Protein AF-A0AAD7YNG7-F1 (afdb_monomer)

InterPro domains:
  IPR002934 Polymerase, nucleotidyl transferase domain [PF01909] (63-110)
  IPR043519 Nucleotidyltransferase superfamily [G3DSA:3.30.460.10] (56-129)
  IPR043519 Nucleotidyltransferase superfamily [SSF81301] (38-123)

Secondary structure (DSSP, 8-state):
---HHHHHHHHHHHHHHHHS--TT--PPS---S-HHHHHHHHHHHH----TTSHHHHHHHHHHHHHHTTT-SS-EEEEEHHHHTT---TT---EEEEE-TT--GGGHHHHHHHHHHHHHT-TTT-SS-----S----SSPPPHHHHHHHHHHHHHHTTSS--HHHHHTTS---EETTEE---------------HHHHHHHHHHHHHH--TTTEEB-TTTTS-EETTS-THHHHS-TT-TT-HHHHHHHTTSTTGGG------SSS-BB-SSSTT-BTTTT--HHHHHHHHHHHHHHHHHHHHS-HHHHHHHHHHHHT-

Structure (mmCIF, N/CA/C/O backbone):
data_AF-A0AAD7YNG7-F1
#
_entry.id   AF-A0AAD7YNG7-F1
#
loop_
_atom_site.group_PDB
_atom_site.id
_atom_site.type_symbol
_atom_site.label_atom_id
_atom_site.label_alt_id
_atom_site.label_comp_id
_atom_site.label_asym_id
_atom_site.label_entity_id
_atom_site.label_seq_id
_atom_site.pdbx_PDB_ins_code
_atom_site.Cartn_x
_atom_site.Cartn_y
_atom_site.Cartn_z
_atom_site.occupancy
_atom_site.B_iso_or_equiv
_atom_site.auth_seq_id
_atom_site.auth_comp_id
_atom_site.auth_asym_id
_atom_site.auth_atom_id
_atom_site.pdbx_PDB_model_num
ATOM 1 N N . MET A 1 1 ? -22.807 -12.641 1.796 1.00 31.48 1 MET A N 1
ATOM 2 C CA . MET A 1 1 ? -21.397 -12.576 2.227 1.00 31.48 1 MET A CA 1
ATOM 3 C C . MET A 1 1 ? -20.625 -11.900 1.119 1.00 31.48 1 MET A C 1
ATOM 5 O O . MET A 1 1 ? -20.586 -12.430 0.018 1.00 31.48 1 MET A O 1
ATOM 9 N N . VAL A 1 2 ? -20.129 -10.698 1.385 1.00 35.09 2 VAL A N 1
ATOM 10 C CA . VAL A 1 2 ? -19.265 -9.946 0.472 1.00 35.09 2 VAL A CA 1
ATOM 11 C C . VAL A 1 2 ? -17.872 -10.582 0.553 1.00 35.09 2 VAL A C 1
ATOM 13 O O . VAL A 1 2 ? -17.419 -10.895 1.653 1.00 35.09 2 VAL A O 1
ATOM 16 N N . ALA A 1 3 ? -17.236 -10.875 -0.584 1.00 41.91 3 ALA A N 1
ATOM 17 C CA . ALA A 1 3 ? -15.945 -11.565 -0.608 1.00 41.91 3 ALA A CA 1
ATOM 18 C C . ALA A 1 3 ? -14.867 -10.751 0.152 1.00 41.91 3 ALA A C 1
ATOM 20 O O . ALA A 1 3 ? -14.866 -9.524 0.037 1.00 41.91 3 ALA A O 1
ATOM 21 N N . PRO A 1 4 ? -13.928 -11.386 0.885 1.00 50.09 4 PRO A N 1
ATOM 22 C CA . PRO A 1 4 ? -12.845 -10.703 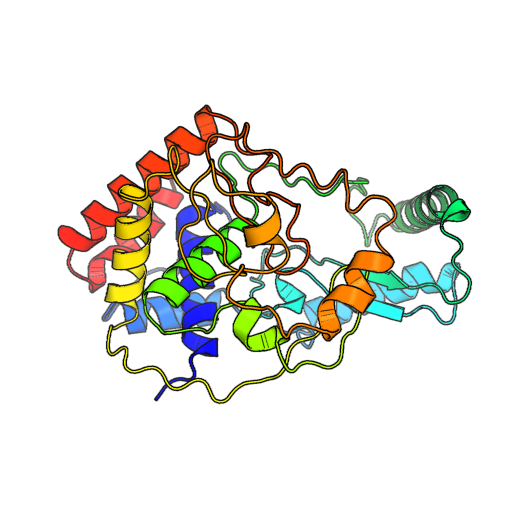1.610 1.00 50.09 4 PRO A CA 1
ATOM 23 C C . PRO A 1 4 ? -12.050 -9.706 0.753 1.00 50.09 4 PRO A C 1
ATOM 25 O O . PRO A 1 4 ? -11.616 -8.668 1.244 1.00 50.09 4 PRO A O 1
ATOM 28 N N . THR A 1 5 ? -11.926 -9.979 -0.547 1.00 49.09 5 THR A N 1
ATOM 29 C CA . THR A 1 5 ? -11.278 -9.114 -1.541 1.00 49.09 5 THR A CA 1
ATOM 30 C C . THR A 1 5 ? -11.920 -7.731 -1.626 1.00 49.09 5 THR A C 1
ATOM 32 O O . THR A 1 5 ? -11.216 -6.734 -1.741 1.00 49.09 5 THR A O 1
ATOM 35 N N . ILE A 1 6 ? -13.247 -7.655 -1.497 1.00 50.94 6 ILE A N 1
ATOM 36 C CA . ILE A 1 6 ? -13.978 -6.389 -1.519 1.00 50.94 6 ILE A CA 1
ATOM 37 C C . ILE A 1 6 ? -13.641 -5.588 -0.251 1.00 50.94 6 ILE A C 1
ATOM 39 O O . ILE A 1 6 ? -13.285 -4.426 -0.364 1.00 50.94 6 ILE A O 1
ATOM 43 N N . TYR A 1 7 ? -13.601 -6.195 0.941 1.00 56.09 7 TYR A N 1
ATOM 44 C CA . TYR A 1 7 ? -13.227 -5.483 2.177 1.00 56.09 7 TYR A CA 1
ATOM 45 C C . TYR A 1 7 ? -11.813 -4.890 2.146 1.00 56.09 7 TYR A C 1
ATOM 47 O O . TYR A 1 7 ? -11.613 -3.789 2.654 1.00 56.09 7 TYR A O 1
ATOM 55 N N . ILE A 1 8 ? -10.848 -5.586 1.536 1.00 57.22 8 ILE A N 1
ATOM 56 C CA . ILE A 1 8 ? -9.477 -5.082 1.379 1.00 57.22 8 ILE A CA 1
ATOM 57 C C . ILE A 1 8 ? -9.476 -3.866 0.456 1.00 57.22 8 ILE A C 1
ATOM 59 O O . ILE A 1 8 ? -8.976 -2.819 0.849 1.00 57.22 8 ILE A O 1
ATOM 63 N N . SER A 1 9 ? -10.079 -3.964 -0.731 1.00 54.75 9 SER A N 1
ATOM 64 C CA . SER A 1 9 ? -10.151 -2.838 -1.669 1.00 54.75 9 SER A CA 1
ATOM 65 C C . SER A 1 9 ? -10.901 -1.638 -1.085 1.00 54.75 9 SER A C 1
ATOM 67 O O . SER A 1 9 ? -10.479 -0.502 -1.284 1.00 54.75 9 SER A O 1
ATOM 69 N N . LEU A 1 10 ? -11.957 -1.885 -0.304 1.00 57.53 10 LEU A N 1
ATOM 70 C CA . LEU A 1 10 ? -12.740 -0.858 0.383 1.00 57.53 10 LEU A CA 1
ATOM 71 C C . LEU A 1 10 ? -11.939 -0.159 1.493 1.00 57.53 10 LEU A C 1
ATOM 73 O O . LEU A 1 10 ? -11.885 1.068 1.530 1.00 57.53 10 LEU A O 1
ATOM 77 N N . LEU A 1 11 ? -11.284 -0.918 2.380 1.00 62.12 11 LEU A N 1
ATOM 78 C CA . LEU A 1 11 ? -10.444 -0.365 3.451 1.00 62.12 11 LEU A CA 1
ATOM 79 C C . LEU A 1 11 ? -9.219 0.358 2.893 1.00 62.12 11 LEU A C 1
ATOM 81 O O . LEU A 1 11 ? -8.895 1.443 3.366 1.00 62.12 11 LEU A O 1
ATOM 85 N N . CYS A 1 12 ? -8.571 -0.213 1.875 1.00 59.47 12 CYS A N 1
ATOM 86 C CA . CYS A 1 12 ? -7.466 0.410 1.152 1.00 59.47 12 CYS A CA 1
ATOM 87 C C . CYS A 1 12 ? -7.906 1.714 0.496 1.00 59.47 12 CYS A C 1
ATOM 89 O O . CYS A 1 12 ? -7.225 2.717 0.668 1.00 59.47 12 CYS A O 1
ATOM 91 N N . GLY A 1 13 ? -9.066 1.723 -0.164 1.00 58.53 13 GLY A N 1
ATOM 92 C CA . GLY A 1 13 ? -9.674 2.923 -0.722 1.00 58.53 13 GLY A CA 1
ATOM 93 C C . GLY A 1 13 ? -9.814 4.022 0.325 1.00 58.53 13 GLY A C 1
ATOM 94 O O . GLY A 1 13 ? -9.216 5.077 0.177 1.00 58.53 13 GLY A O 1
ATOM 95 N N . VAL A 1 14 ? -10.517 3.776 1.434 1.00 59.25 14 VAL A N 1
ATOM 96 C CA . VAL A 1 14 ? -10.737 4.819 2.458 1.00 59.25 14 VAL A CA 1
ATOM 97 C C . VAL A 1 14 ? -9.473 5.225 3.179 1.00 59.25 14 VAL A C 1
ATOM 99 O O . VAL A 1 14 ? -9.262 6.410 3.403 1.00 59.25 14 VAL A O 1
ATOM 102 N N . ALA A 1 15 ? -8.628 4.272 3.555 1.00 59.41 15 ALA A N 1
ATOM 103 C CA . ALA A 1 15 ? -7.380 4.595 4.217 1.00 59.41 15 ALA A CA 1
ATOM 104 C C . ALA A 1 15 ? -6.493 5.440 3.298 1.00 59.41 15 ALA A C 1
ATOM 106 O O . ALA A 1 15 ? -5.914 6.405 3.773 1.00 59.41 15 ALA A O 1
ATOM 107 N N . VAL A 1 16 ? -6.437 5.149 1.993 1.00 58.75 16 VAL A N 1
ATOM 108 C CA . VAL A 1 16 ? -5.762 6.007 1.011 1.00 58.75 16 VAL A CA 1
ATOM 109 C C . VAL A 1 16 ? -6.449 7.371 0.939 1.00 58.75 16 VAL A C 1
ATOM 111 O O . VAL A 1 16 ? -5.770 8.376 1.044 1.00 58.75 16 VAL A O 1
ATOM 114 N N . LEU A 1 17 ? -7.776 7.454 0.852 1.00 56.06 17 LEU A N 1
ATOM 115 C CA . LEU A 1 17 ? -8.490 8.739 0.773 1.00 56.06 17 LEU A CA 1
ATOM 116 C C . LEU A 1 17 ? -8.290 9.623 2.022 1.00 56.06 17 LEU A C 1
ATOM 118 O O . LEU A 1 17 ? -8.143 10.835 1.908 1.00 56.06 17 LEU A O 1
ATOM 122 N N . VAL A 1 18 ? -8.285 9.021 3.213 1.00 56.38 18 VAL A N 1
ATOM 123 C CA . VAL A 1 18 ? -8.159 9.709 4.510 1.00 56.38 18 VAL A CA 1
ATOM 124 C C . VAL A 1 18 ? -6.708 10.029 4.827 1.00 56.38 18 VAL A C 1
ATOM 126 O O . VAL A 1 18 ? -6.412 11.089 5.376 1.00 56.38 18 VAL A O 1
ATOM 129 N N . LEU A 1 19 ? -5.800 9.101 4.525 1.00 54.31 19 LEU A N 1
ATOM 130 C CA . LEU A 1 19 ? -4.400 9.269 4.854 1.00 54.31 19 LEU A CA 1
ATOM 131 C C . LEU A 1 19 ? -3.685 10.073 3.789 1.00 54.31 19 LEU A C 1
ATOM 133 O O . LEU A 1 19 ? -2.853 10.840 4.228 1.00 54.31 19 LEU A O 1
ATOM 137 N N . CYS A 1 20 ? -3.997 9.940 2.486 1.00 52.31 20 CYS A N 1
ATOM 138 C CA . CYS A 1 20 ? -3.225 10.489 1.355 1.00 52.31 20 CYS A CA 1
ATOM 139 C C . CYS A 1 20 ? -3.308 11.998 1.108 1.00 52.31 20 CYS A C 1
ATOM 141 O O . CYS A 1 20 ? -2.578 12.479 0.244 1.00 52.31 20 CYS A O 1
ATOM 143 N N . ASP A 1 21 ? -4.113 12.746 1.874 1.00 46.75 21 ASP A N 1
ATOM 144 C CA . ASP A 1 21 ? -4.236 14.212 1.768 1.00 46.75 21 ASP A CA 1
ATOM 145 C C . ASP A 1 21 ? -4.307 14.694 0.307 1.00 46.75 21 ASP A C 1
ATOM 147 O O . ASP A 1 21 ? -3.659 15.656 -0.113 1.00 46.75 21 ASP A O 1
ATOM 151 N N . SER A 1 22 ? -5.009 13.938 -0.540 1.00 46.69 22 SER A N 1
ATOM 152 C CA . SER A 1 22 ? -5.072 14.267 -1.953 1.00 46.69 22 SER A CA 1
ATOM 153 C C . SER A 1 22 ? -6.092 15.381 -2.116 1.00 46.69 22 SER A C 1
ATOM 155 O O . SER A 1 22 ? -7.288 15.130 -2.258 1.00 46.69 22 SER A O 1
ATOM 157 N N . ALA A 1 23 ? -5.580 16.611 -2.147 1.00 39.59 23 ALA A N 1
ATOM 158 C CA . ALA A 1 23 ? -6.283 17.835 -2.531 1.00 39.59 23 ALA A CA 1
ATOM 159 C C . ALA A 1 23 ? -7.008 17.744 -3.896 1.00 39.59 23 ALA A C 1
ATOM 161 O O . ALA A 1 23 ? -7.757 18.645 -4.266 1.00 39.59 23 ALA A O 1
ATOM 162 N N . GLU A 1 24 ? -6.789 16.665 -4.652 1.00 45.06 24 GLU A N 1
ATOM 163 C CA . GLU A 1 24 ? -7.415 16.372 -5.943 1.00 45.06 24 GLU A CA 1
ATOM 164 C C . GLU A 1 24 ? -8.671 15.492 -5.843 1.00 45.06 24 GLU A C 1
ATOM 166 O O . GLU A 1 24 ? -9.335 15.248 -6.852 1.00 45.06 24 GLU A O 1
ATOM 171 N N . LEU A 1 25 ? -9.040 15.024 -4.646 1.00 51.50 25 LEU A N 1
ATOM 172 C CA . LEU A 1 25 ? -10.270 14.259 -4.479 1.00 51.50 25 LEU A CA 1
ATOM 173 C C . LEU A 1 25 ? -11.488 15.167 -4.557 1.00 51.50 25 LEU A C 1
ATOM 175 O O . LEU A 1 25 ? -11.744 16.003 -3.689 1.00 51.50 25 LEU A O 1
ATOM 179 N N . TYR A 1 26 ? -12.298 14.927 -5.582 1.00 54.41 26 TYR A N 1
ATOM 180 C CA . TYR A 1 26 ? -13.659 15.428 -5.623 1.00 54.41 26 TYR A CA 1
ATOM 181 C C . TYR A 1 26 ? -14.470 14.749 -4.513 1.00 54.41 26 TYR A C 1
ATOM 183 O O . TYR A 1 26 ? -14.874 13.594 -4.644 1.00 54.41 26 TYR A O 1
ATOM 191 N N . VAL A 1 27 ? -14.695 15.460 -3.408 1.00 58.12 27 VAL A N 1
ATOM 192 C CA . VAL A 1 27 ? -15.661 15.039 -2.389 1.00 58.12 27 VAL A CA 1
ATOM 193 C C . VAL A 1 27 ? -17.059 15.272 -2.963 1.00 58.12 27 VAL A C 1
ATOM 195 O O . VAL A 1 27 ? -17.401 16.431 -3.229 1.00 58.12 27 VAL A O 1
ATOM 198 N N . PRO A 1 28 ? -17.876 14.221 -3.167 1.00 59.59 28 PRO A N 1
ATOM 199 C CA . PRO A 1 28 ? -19.236 14.402 -3.649 1.00 59.59 28 PRO A CA 1
ATOM 200 C C . PRO A 1 28 ? -19.999 15.328 -2.698 1.00 59.59 28 PRO A C 1
ATOM 202 O O . PRO A 1 28 ? -19.982 15.142 -1.478 1.00 59.59 28 PRO A O 1
ATOM 205 N N . GLN A 1 29 ? -20.657 16.356 -3.238 1.00 60.59 29 GLN A N 1
ATOM 206 C CA . GLN A 1 29 ? -21.518 17.203 -2.418 1.00 60.59 29 GLN A CA 1
ATOM 207 C C . GLN A 1 29 ? -22.706 16.374 -1.920 1.00 60.59 29 GLN A C 1
ATOM 209 O O . GLN A 1 29 ? -23.457 15.827 -2.723 1.00 60.59 29 GLN A O 1
ATOM 214 N N . GLY A 1 30 ? -22.901 16.327 -0.600 1.00 65.06 30 GLY A N 1
ATOM 215 C CA . GLY A 1 30 ? -24.079 15.705 0.006 1.00 65.06 30 GLY A CA 1
ATOM 216 C C . GLY A 1 30 ? -23.933 14.213 0.300 1.00 65.06 30 GLY A C 1
ATOM 217 O O . GLY A 1 30 ? -24.807 13.436 -0.077 1.00 65.06 30 GLY A O 1
ATOM 218 N N . LEU A 1 31 ? -22.874 13.819 1.020 1.00 76.44 31 LEU A N 1
ATOM 219 C CA . LEU A 1 31 ? -22.834 12.505 1.666 1.00 76.44 31 LEU A CA 1
ATOM 220 C C . LEU A 1 31 ? -24.084 12.339 2.542 1.00 76.44 31 LEU A C 1
ATOM 222 O O . LEU A 1 31 ? -24.323 13.117 3.467 1.00 76.44 31 LEU A O 1
ATOM 226 N N . ALA A 1 32 ? -24.898 11.342 2.214 1.00 79.31 32 ALA A N 1
ATOM 227 C CA . ALA A 1 32 ? -26.144 11.035 2.895 1.00 79.31 32 ALA A CA 1
ATOM 228 C C . ALA A 1 32 ? -26.251 9.526 3.124 1.00 79.31 32 ALA A C 1
ATOM 230 O O . ALA A 1 32 ? -25.675 8.729 2.386 1.00 79.31 32 ALA A O 1
ATOM 231 N N . GLY A 1 33 ? -27.017 9.139 4.142 1.00 85.62 33 GLY A N 1
ATOM 232 C CA . GLY A 1 33 ? -27.153 7.742 4.549 1.00 85.62 33 GLY A CA 1
ATOM 233 C C . GLY A 1 33 ? -26.126 7.331 5.599 1.00 85.62 33 GLY A C 1
ATOM 234 O O . GLY A 1 33 ? -25.477 8.173 6.221 1.00 85.62 33 GLY A O 1
ATOM 235 N N . ASP A 1 34 ? -26.029 6.028 5.832 1.00 85.19 34 ASP A N 1
ATOM 236 C CA . ASP A 1 34 ? -25.063 5.454 6.763 1.00 85.19 34 ASP A CA 1
ATOM 237 C C . ASP A 1 34 ? -23.644 5.411 6.175 1.00 85.19 34 ASP A C 1
ATOM 239 O O . ASP A 1 34 ? -23.410 5.730 5.008 1.00 85.19 34 ASP A O 1
ATOM 243 N N . PHE A 1 35 ? -22.682 5.037 7.019 1.00 84.94 35 PHE A N 1
ATOM 244 C CA . PHE A 1 35 ? -21.271 4.956 6.653 1.00 84.94 35 PHE A CA 1
ATOM 245 C C . PHE A 1 35 ? -21.037 4.103 5.398 1.00 84.94 35 PHE A C 1
ATOM 247 O O . PHE A 1 35 ? -20.301 4.518 4.506 1.00 84.94 35 PHE A O 1
ATOM 254 N N . ASP A 1 36 ? -21.675 2.934 5.318 1.00 81.75 36 ASP A N 1
ATOM 255 C CA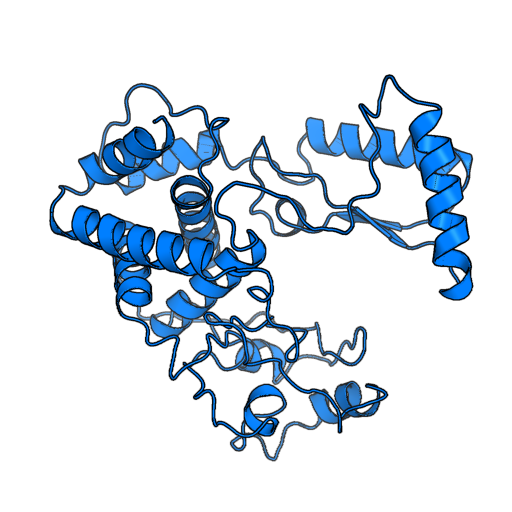 . ASP A 1 36 ? -21.475 1.994 4.214 1.00 81.75 36 ASP A CA 1
ATOM 256 C C . ASP A 1 36 ? -22.030 2.560 2.897 1.00 81.75 36 ASP A C 1
ATOM 258 O O . ASP A 1 36 ? -21.375 2.455 1.862 1.00 81.75 36 ASP A O 1
ATOM 262 N N . SER A 1 37 ? -23.185 3.233 2.936 1.00 82.88 37 SER A N 1
ATOM 263 C CA . SER A 1 37 ? -23.785 3.888 1.764 1.00 82.88 37 SER A CA 1
ATOM 264 C C . SER A 1 37 ? -22.937 5.056 1.258 1.00 82.88 37 SER A C 1
ATOM 266 O O . SER A 1 37 ? -22.689 5.183 0.059 1.00 82.88 37 SER A O 1
ATOM 268 N N . GLN A 1 38 ? -22.462 5.902 2.176 1.00 83.38 38 GLN A N 1
ATOM 269 C CA . GLN A 1 38 ? -21.580 7.024 1.850 1.00 83.38 38 GLN A CA 1
ATOM 270 C C . GLN A 1 38 ? -20.267 6.537 1.243 1.00 83.38 38 GLN A C 1
ATOM 272 O O . GLN A 1 38 ? -19.777 7.099 0.266 1.00 83.38 38 GLN A O 1
ATOM 277 N N . LEU A 1 39 ? -19.711 5.474 1.817 1.00 78.38 39 LEU A N 1
ATOM 278 C CA . LEU A 1 39 ? -18.493 4.871 1.329 1.00 78.38 39 LEU A CA 1
ATOM 279 C C . LEU A 1 39 ? -18.689 4.279 -0.067 1.00 78.38 39 LEU A C 1
ATOM 281 O O . LEU A 1 39 ? -17.935 4.625 -0.972 1.00 78.38 39 LEU A O 1
ATOM 285 N N . GLN A 1 40 ? -19.723 3.458 -0.266 1.00 77.56 40 GLN A N 1
ATOM 286 C CA . GLN A 1 40 ? -20.062 2.892 -1.574 1.00 77.56 40 GLN A CA 1
ATOM 287 C C . GLN A 1 40 ? -20.112 3.976 -2.658 1.00 77.56 40 GLN A C 1
ATOM 289 O O . GLN A 1 40 ? -19.479 3.826 -3.701 1.00 77.56 40 GLN A O 1
ATOM 294 N N . HIS A 1 41 ? -20.763 5.104 -2.365 1.00 78.31 41 HIS A N 1
ATOM 295 C CA . HIS A 1 41 ? -20.826 6.239 -3.280 1.00 78.31 41 HIS A CA 1
ATOM 296 C C . HIS A 1 41 ? -19.441 6.823 -3.610 1.00 78.31 41 HIS A C 1
ATOM 298 O O . HIS A 1 41 ? -19.129 7.055 -4.776 1.00 78.31 41 HIS A O 1
ATOM 304 N N . ILE A 1 42 ? -18.578 7.017 -2.607 1.00 75.19 42 ILE A N 1
ATOM 305 C CA . ILE A 1 42 ? -17.211 7.513 -2.827 1.00 75.19 42 ILE A CA 1
ATOM 306 C C . ILE A 1 42 ? -16.418 6.562 -3.730 1.00 75.19 42 ILE A C 1
ATOM 308 O O . ILE A 1 42 ? -15.687 7.013 -4.609 1.00 75.19 42 ILE A O 1
ATOM 312 N N . LEU A 1 43 ? -16.545 5.252 -3.530 1.00 73.44 43 LEU A N 1
ATOM 313 C CA . LEU A 1 43 ? -15.785 4.270 -4.301 1.00 73.44 43 LEU A CA 1
ATOM 314 C C . LEU A 1 43 ? -16.292 4.184 -5.742 1.00 73.44 43 LEU A C 1
ATOM 316 O O . LEU A 1 43 ? -15.488 4.076 -6.657 1.00 73.44 43 LEU A O 1
ATOM 320 N N . GLU A 1 44 ? -17.601 4.279 -5.966 1.00 74.12 44 GLU A N 1
ATOM 321 C CA . GLU A 1 44 ? -18.168 4.324 -7.320 1.00 74.12 44 GLU A CA 1
ATOM 322 C C . GLU A 1 44 ? -17.682 5.551 -8.108 1.00 74.12 44 GLU A C 1
ATOM 324 O O . GLU A 1 44 ? -17.401 5.451 -9.303 1.00 74.12 44 GLU A O 1
ATOM 329 N N . GLU A 1 45 ? -17.516 6.693 -7.437 1.00 72.56 45 GLU A N 1
ATOM 330 C CA . GLU A 1 45 ? -17.027 7.928 -8.059 1.00 72.56 45 GLU A CA 1
ATOM 331 C C . GLU A 1 45 ? -15.496 7.939 -8.260 1.00 72.56 45 GLU A C 1
ATOM 333 O O . GLU A 1 45 ? -15.003 8.468 -9.262 1.00 72.56 45 GLU A O 1
ATOM 338 N N . GLN A 1 46 ? -14.728 7.357 -7.326 1.00 67.56 46 GLN A N 1
ATOM 339 C CA . GLN A 1 46 ? -13.262 7.502 -7.262 1.00 67.56 46 GLN A CA 1
ATOM 340 C C . GLN A 1 46 ? -12.468 6.251 -7.676 1.00 67.56 46 GLN A C 1
ATOM 342 O O . GLN A 1 46 ? -11.380 6.376 -8.247 1.00 67.56 46 GLN A O 1
ATOM 347 N N . LEU A 1 47 ? -12.982 5.052 -7.389 1.00 66.12 47 LEU A N 1
ATOM 348 C CA . LEU A 1 47 ? -12.315 3.753 -7.552 1.00 66.12 47 LEU A CA 1
ATOM 349 C C . LEU A 1 47 ? -12.814 3.027 -8.793 1.00 66.12 47 LEU A C 1
ATOM 351 O O . LEU A 1 47 ? -13.392 1.948 -8.722 1.00 66.12 47 LEU A O 1
ATOM 355 N N . ILE A 1 48 ? -12.572 3.607 -9.963 1.00 60.25 48 ILE A N 1
ATOM 356 C CA . ILE A 1 48 ? -12.738 2.870 -11.212 1.00 60.25 48 ILE A CA 1
ATOM 357 C C . ILE A 1 48 ? -11.674 3.338 -12.185 1.00 60.25 48 ILE A C 1
ATOM 359 O O . ILE A 1 48 ? -11.867 4.318 -12.895 1.00 60.25 48 ILE A O 1
ATOM 363 N N . LEU A 1 49 ? -10.576 2.593 -12.235 1.00 60.12 49 LEU A N 1
ATOM 364 C CA . LEU A 1 49 ? -9.847 2.381 -13.472 1.00 60.12 49 LEU A CA 1
ATOM 365 C C . LEU A 1 49 ? -9.385 0.919 -13.493 1.00 60.12 49 LEU A C 1
ATOM 367 O O . LEU A 1 49 ? -8.332 0.556 -12.975 1.00 60.12 49 LEU A O 1
ATOM 371 N N . SER A 1 50 ? -10.212 0.050 -14.072 1.00 67.62 50 SER A N 1
ATOM 372 C CA . SER A 1 50 ? -9.718 -1.256 -14.509 1.00 67.62 50 SER A CA 1
ATOM 373 C C . SER A 1 50 ? -8.644 -1.036 -15.588 1.00 67.62 50 SER A C 1
ATOM 375 O O . SER A 1 50 ? -8.757 -0.071 -16.343 1.00 67.62 50 SER A O 1
ATOM 377 N N . PRO A 1 51 ? -7.658 -1.933 -15.777 1.00 65.56 51 PRO A N 1
ATOM 378 C CA . PRO A 1 51 ? -6.786 -1.889 -16.952 1.00 65.56 51 PRO A CA 1
ATOM 379 C C . PRO A 1 51 ? -7.541 -1.873 -18.297 1.00 65.56 51 PRO A C 1
ATOM 381 O O . PRO A 1 51 ? -6.961 -1.518 -19.318 1.00 65.56 51 PRO A O 1
ATOM 384 N N . GLN A 1 52 ? -8.825 -2.259 -18.306 1.00 72.44 52 GLN A N 1
ATOM 385 C CA . GLN A 1 52 ? -9.720 -2.172 -19.465 1.00 72.44 52 GLN A CA 1
ATOM 386 C C . GLN A 1 52 ? -10.420 -0.810 -19.620 1.00 72.44 52 GLN A C 1
ATOM 388 O O . GLN A 1 52 ? -11.188 -0.625 -20.564 1.00 72.44 52 GLN A O 1
ATOM 393 N N . ASP A 1 53 ? -10.185 0.143 -18.717 1.00 82.31 53 ASP A N 1
ATOM 394 C CA . ASP A 1 53 ? -10.707 1.498 -18.845 1.00 82.31 53 ASP A CA 1
ATOM 395 C C . ASP A 1 53 ? -10.213 2.129 -20.164 1.00 82.31 53 ASP A C 1
ATOM 397 O O . ASP A 1 53 ? -9.030 1.985 -20.506 1.00 82.31 53 ASP A O 1
ATOM 401 N N . PRO A 1 54 ? -11.076 2.815 -20.938 1.00 84.62 54 PRO A N 1
ATOM 402 C CA . PRO A 1 54 ? -10.684 3.412 -22.212 1.00 84.62 54 PRO A CA 1
ATOM 403 C C . PRO A 1 54 ? -9.517 4.401 -22.108 1.00 84.62 54 PRO A C 1
ATOM 405 O O . PRO A 1 54 ? -8.708 4.478 -23.033 1.00 84.62 54 PRO A O 1
ATOM 408 N N . VAL A 1 55 ? -9.409 5.145 -21.002 1.00 82.94 55 VAL A N 1
ATOM 409 C CA . VAL A 1 55 ? -8.320 6.103 -20.765 1.00 82.94 55 VAL A CA 1
ATOM 410 C C . VAL A 1 55 ? -7.003 5.360 -20.574 1.00 82.94 55 VAL A C 1
ATOM 412 O O . VAL A 1 55 ? -6.020 5.692 -21.236 1.00 82.94 55 VAL A O 1
ATOM 415 N N . ILE A 1 56 ? -6.994 4.307 -19.750 1.00 84.25 56 ILE A N 1
ATOM 416 C CA . ILE A 1 56 ? -5.805 3.464 -19.560 1.00 84.25 56 ILE A CA 1
ATOM 417 C C . ILE A 1 56 ? -5.434 2.763 -20.858 1.00 84.25 56 ILE A C 1
ATOM 419 O O . ILE A 1 56 ? -4.276 2.785 -21.263 1.00 84.25 56 ILE A O 1
ATOM 423 N N . THR A 1 57 ? -6.410 2.172 -21.542 1.00 88.75 57 THR A N 1
ATOM 424 C CA . THR A 1 57 ? -6.187 1.463 -22.806 1.00 88.75 57 THR A CA 1
ATOM 425 C C . THR A 1 57 ? -5.550 2.387 -23.840 1.00 88.75 57 THR A C 1
ATOM 427 O O . THR A 1 57 ? -4.626 1.983 -24.547 1.00 88.75 57 THR A O 1
ATOM 430 N N . ARG A 1 58 ? -5.996 3.647 -23.898 1.00 89.88 58 ARG A N 1
ATOM 431 C CA . ARG A 1 58 ? -5.402 4.664 -24.764 1.00 89.88 58 ARG A CA 1
ATOM 432 C C . ARG A 1 58 ? -3.983 5.035 -24.335 1.00 89.88 58 ARG A C 1
ATOM 434 O O . ARG A 1 58 ? -3.097 5.008 -25.179 1.00 89.88 58 ARG A O 1
ATOM 441 N N . ALA A 1 59 ? -3.747 5.288 -23.049 1.00 87.69 59 ALA A N 1
ATOM 442 C CA . ALA A 1 59 ? -2.405 5.576 -22.540 1.00 87.69 59 ALA A CA 1
ATOM 443 C C . ALA A 1 59 ? -1.419 4.425 -22.828 1.00 87.69 59 ALA A C 1
ATOM 445 O O . ALA A 1 59 ? -0.291 4.655 -23.262 1.00 87.69 59 ALA A O 1
ATOM 446 N N . LEU A 1 60 ? -1.855 3.172 -22.666 1.00 90.25 60 LEU A N 1
ATOM 447 C CA . LEU A 1 60 ? -1.068 1.989 -23.017 1.00 90.25 60 LEU A CA 1
ATOM 448 C C . LEU A 1 60 ? -0.797 1.899 -24.521 1.00 90.25 60 LEU A C 1
ATOM 450 O O . LEU A 1 60 ? 0.297 1.495 -24.911 1.00 90.25 60 LEU A O 1
ATOM 454 N N . ALA A 1 61 ? -1.763 2.263 -25.366 1.00 92.19 61 ALA A N 1
ATOM 455 C CA . ALA A 1 61 ? -1.565 2.319 -26.812 1.00 92.19 61 ALA A CA 1
ATOM 456 C C . ALA A 1 61 ? -0.527 3.385 -27.202 1.00 92.19 61 ALA A C 1
ATOM 458 O O . ALA A 1 61 ? 0.342 3.098 -28.023 1.00 92.19 61 ALA A O 1
ATOM 459 N N . ASP A 1 62 ? -0.554 4.557 -26.564 1.00 92.19 62 ASP A N 1
ATOM 460 C CA . ASP A 1 62 ? 0.414 5.637 -26.797 1.00 92.19 62 ASP A CA 1
ATOM 461 C C . ASP A 1 62 ? 1.835 5.231 -26.351 1.00 92.19 62 ASP A C 1
ATOM 463 O O . ASP A 1 62 ? 2.816 5.442 -27.072 1.00 92.19 62 ASP A O 1
ATOM 467 N N . VAL A 1 63 ? 1.962 4.553 -25.200 1.00 91.19 63 VAL A N 1
ATOM 468 C CA . VAL A 1 63 ? 3.241 3.971 -24.747 1.00 91.19 63 VAL A CA 1
ATOM 469 C C . VAL A 1 63 ? 3.740 2.899 -25.713 1.00 91.19 63 VAL A C 1
ATOM 471 O O . VAL A 1 63 ? 4.924 2.894 -26.052 1.00 91.19 63 VAL A O 1
ATOM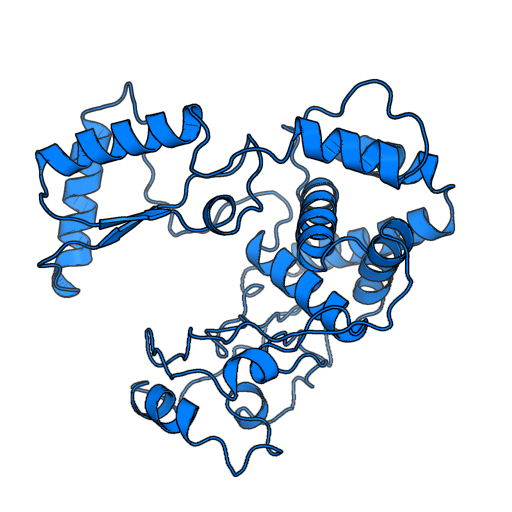 474 N N . ARG A 1 64 ? 2.862 2.018 -26.204 1.00 93.75 64 ARG A N 1
ATOM 475 C CA . ARG A 1 64 ? 3.243 1.000 -27.194 1.00 93.75 64 ARG A CA 1
ATOM 476 C C . ARG A 1 64 ? 3.735 1.633 -28.490 1.00 93.75 64 ARG A C 1
ATOM 478 O O . ARG A 1 64 ? 4.831 1.311 -28.932 1.00 93.75 64 ARG A O 1
ATOM 485 N N . ALA A 1 65 ? 2.991 2.594 -29.036 1.00 94.19 65 ALA A N 1
ATOM 486 C CA . ALA A 1 65 ? 3.385 3.322 -30.241 1.00 94.19 65 ALA A CA 1
ATOM 487 C C . ALA A 1 65 ? 4.748 4.020 -30.081 1.00 94.19 65 ALA A C 1
ATOM 489 O O . ALA A 1 65 ? 5.528 4.093 -31.030 1.00 94.19 65 ALA A O 1
ATOM 490 N N . THR A 1 66 ? 5.063 4.490 -28.871 1.00 93.38 66 THR A N 1
ATOM 491 C CA . THR A 1 66 ? 6.377 5.049 -28.536 1.00 93.38 66 THR A CA 1
ATOM 492 C C . THR A 1 66 ? 7.474 3.987 -28.532 1.00 93.38 66 THR A C 1
ATOM 494 O O . THR A 1 66 ? 8.514 4.178 -29.162 1.00 93.38 66 THR A O 1
ATOM 497 N N . LEU A 1 67 ? 7.262 2.862 -27.845 1.00 92.25 67 LEU A N 1
ATOM 498 C CA . LEU A 1 67 ? 8.251 1.783 -27.748 1.00 92.25 67 LEU A CA 1
ATOM 499 C C . LEU A 1 67 ? 8.500 1.095 -29.100 1.00 92.25 67 LEU A C 1
ATOM 501 O O . LEU A 1 67 ? 9.649 0.766 -29.403 1.00 92.25 67 LEU A O 1
ATOM 505 N N . ASP A 1 68 ? 7.465 0.960 -29.934 1.00 94.50 68 ASP A N 1
ATOM 506 C CA . ASP A 1 68 ? 7.516 0.343 -31.269 1.00 94.50 68 ASP A CA 1
ATOM 507 C C . ASP A 1 68 ? 8.467 1.074 -32.235 1.00 94.50 68 ASP A C 1
ATOM 509 O O . ASP A 1 68 ? 8.940 0.490 -33.210 1.00 94.50 68 ASP A O 1
ATOM 513 N N . GLN A 1 69 ? 8.822 2.333 -31.950 1.00 93.62 69 GLN A N 1
ATOM 514 C CA . GLN A 1 69 ? 9.829 3.076 -32.718 1.00 93.62 69 GLN A CA 1
ATOM 515 C C . GLN A 1 69 ? 11.239 2.486 -32.576 1.00 93.62 69 GLN A C 1
ATOM 517 O O . GLN A 1 69 ? 12.102 2.738 -33.421 1.00 93.62 69 GLN A O 1
ATOM 522 N N . ARG A 1 70 ? 11.506 1.730 -31.501 1.00 92.44 70 ARG A N 1
ATOM 523 C CA . ARG A 1 70 ? 12.850 1.223 -31.185 1.00 92.44 70 ARG A CA 1
ATOM 524 C C . ARG A 1 70 ? 12.903 -0.268 -30.902 1.00 92.44 70 ARG A C 1
ATOM 526 O O . ARG A 1 70 ? 13.891 -0.901 -31.278 1.00 92.44 70 ARG A O 1
ATOM 533 N N . TRP A 1 71 ? 11.893 -0.815 -30.238 1.00 91.69 71 TRP A N 1
ATOM 534 C CA . TRP A 1 71 ? 11.881 -2.195 -29.771 1.00 91.69 71 TRP A CA 1
ATOM 535 C C . TRP A 1 71 ? 10.657 -2.933 -30.300 1.00 91.69 71 TRP A C 1
ATOM 537 O O . TRP A 1 71 ? 9.556 -2.403 -30.322 1.00 91.69 71 TRP A O 1
ATOM 547 N N . THR A 1 72 ? 10.848 -4.193 -30.682 1.00 91.75 72 THR A N 1
ATOM 548 C CA . THR A 1 72 ? 9.775 -5.096 -31.119 1.00 91.75 72 THR A CA 1
ATOM 549 C C . THR A 1 72 ? 9.767 -6.349 -30.255 1.00 91.75 72 THR A C 1
ATOM 551 O O . THR A 1 72 ? 10.823 -6.786 -29.797 1.00 91.75 72 THR A O 1
ATOM 554 N N . GLY A 1 73 ? 8.597 -6.962 -30.069 1.00 91.50 73 GLY A N 1
ATOM 555 C CA . GLY A 1 73 ? 8.470 -8.208 -29.303 1.00 91.50 73 GLY A CA 1
ATOM 556 C C . GLY A 1 73 ? 8.688 -8.044 -27.795 1.00 91.50 73 GLY A C 1
ATOM 557 O O . GLY A 1 73 ? 8.987 -9.023 -27.119 1.00 91.50 73 GLY A O 1
ATOM 558 N N . TYR A 1 74 ? 8.575 -6.818 -27.278 1.00 92.25 74 TYR A N 1
ATOM 559 C CA . TYR A 1 74 ? 8.570 -6.558 -25.843 1.00 92.25 74 TYR A CA 1
ATOM 560 C C . TYR A 1 74 ? 7.216 -6.911 -25.223 1.00 92.25 74 TYR A C 1
ATOM 562 O O . TYR A 1 74 ? 6.174 -6.905 -25.883 1.00 92.25 74 TYR A O 1
ATOM 570 N N . GLU A 1 75 ? 7.241 -7.172 -23.925 1.00 91.81 75 GLU A N 1
ATOM 571 C CA . GLU A 1 75 ? 6.055 -7.323 -23.095 1.00 91.81 75 GLU A CA 1
ATOM 572 C C . GLU A 1 75 ? 5.913 -6.079 -22.209 1.00 91.81 75 GLU A C 1
ATOM 574 O O . GLU A 1 75 ? 6.876 -5.635 -21.581 1.00 91.81 75 GLU A O 1
ATOM 579 N N . LEU A 1 76 ? 4.713 -5.497 -22.199 1.00 90.12 76 LEU A N 1
ATOM 580 C CA . LEU A 1 76 ? 4.357 -4.355 -21.360 1.00 90.12 76 LEU A CA 1
ATOM 581 C C . LEU A 1 76 ? 3.436 -4.849 -20.246 1.00 90.12 76 LEU A C 1
ATOM 583 O O . LEU A 1 76 ? 2.358 -5.370 -20.536 1.00 90.12 76 LEU A O 1
ATOM 587 N N . ILE A 1 77 ? 3.863 -4.676 -19.000 1.00 88.50 77 ILE A N 1
ATOM 588 C CA . ILE A 1 77 ? 3.186 -5.184 -17.807 1.00 88.50 77 ILE A CA 1
ATOM 589 C C . ILE A 1 77 ? 2.763 -3.987 -16.959 1.00 88.50 77 ILE A C 1
ATOM 591 O O . ILE A 1 77 ? 3.607 -3.200 -16.533 1.00 88.50 77 ILE A O 1
ATOM 595 N N . VAL A 1 78 ? 1.461 -3.850 -16.713 1.00 86.88 78 VAL A N 1
ATOM 596 C CA . VAL A 1 78 ? 0.935 -2.860 -15.764 1.00 86.88 78 VAL A CA 1
ATOM 597 C C . VAL A 1 78 ? 1.125 -3.399 -14.353 1.00 86.88 78 VAL A C 1
ATOM 599 O O . VAL A 1 78 ? 0.748 -4.538 -14.079 1.00 86.88 78 VAL A O 1
ATOM 602 N N . TYR A 1 79 ? 1.691 -2.590 -13.463 1.00 84.06 79 TYR A N 1
ATOM 603 C CA . TYR A 1 79 ? 1.819 -2.928 -12.046 1.00 84.06 79 TYR A CA 1
ATOM 604 C C . TYR A 1 79 ? 1.320 -1.771 -11.167 1.00 84.06 79 TYR A C 1
ATOM 606 O O . TYR A 1 79 ? 0.546 -0.928 -11.622 1.00 84.06 79 TYR A O 1
ATOM 614 N N . GLY A 1 80 ? 1.671 -1.782 -9.882 1.00 79.44 80 GLY A N 1
ATOM 615 C CA . GLY A 1 80 ? 1.307 -0.717 -8.952 1.00 79.44 80 GLY A CA 1
ATOM 616 C C . GLY A 1 80 ? -0.174 -0.738 -8.581 1.00 79.44 80 GLY A C 1
ATOM 617 O O . GLY A 1 80 ? -0.807 -1.794 -8.536 1.00 79.44 80 GLY A O 1
ATOM 618 N N . SER A 1 81 ? -0.729 0.436 -8.287 1.00 76.94 81 SER A N 1
ATOM 619 C CA . SER A 1 81 ? -2.113 0.582 -7.815 1.00 76.94 81 SER A CA 1
ATOM 620 C C . SER A 1 81 ? -3.136 0.071 -8.839 1.00 76.94 81 SER A C 1
ATOM 622 O O . SER A 1 81 ? -4.046 -0.675 -8.477 1.00 76.94 81 SER A O 1
ATOM 624 N N . LEU A 1 82 ? -2.950 0.394 -10.122 1.00 79.44 82 LEU A N 1
ATOM 625 C CA . LEU A 1 82 ? -3.805 -0.061 -11.220 1.00 79.44 82 LEU A CA 1
ATOM 626 C C . LEU A 1 82 ? -3.688 -1.568 -11.459 1.00 79.44 82 LEU A C 1
ATOM 628 O O . LEU A 1 82 ? -4.705 -2.246 -11.591 1.00 79.44 82 LEU A O 1
ATOM 632 N N . GLY A 1 83 ? -2.464 -2.108 -11.455 1.00 78.19 83 GLY A N 1
ATOM 633 C CA . GLY A 1 83 ? -2.241 -3.552 -11.582 1.00 78.19 83 GLY A CA 1
ATOM 634 C C . GLY A 1 83 ? -2.841 -4.353 -10.421 1.00 78.19 83 GLY A C 1
ATOM 635 O O . GLY A 1 83 ? -3.343 -5.454 -10.628 1.00 78.19 83 GLY A O 1
ATOM 636 N N . ALA A 1 84 ? -2.854 -3.780 -9.214 1.00 75.25 84 ALA A N 1
ATOM 637 C CA . ALA A 1 84 ? -3.452 -4.381 -8.023 1.00 75.25 84 ALA A CA 1
ATOM 638 C C . ALA A 1 84 ? -4.984 -4.210 -7.932 1.00 75.25 84 ALA A C 1
ATOM 640 O O . ALA A 1 84 ? -5.593 -4.718 -6.992 1.00 75.25 84 ALA A O 1
ATOM 641 N N . GLY A 1 85 ? -5.616 -3.481 -8.862 1.00 75.25 85 GLY A N 1
ATOM 642 C CA . GLY A 1 85 ? -7.052 -3.178 -8.808 1.00 7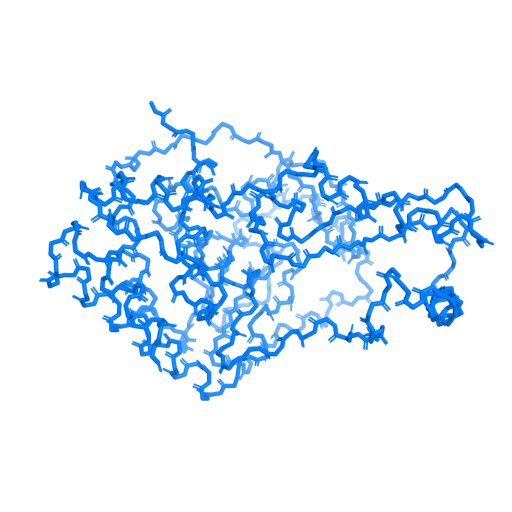5.25 85 GLY A CA 1
ATOM 643 C C . GLY A 1 85 ? -7.445 -2.197 -7.695 1.00 75.25 85 GLY A C 1
ATOM 644 O O . GLY A 1 85 ? -8.597 -2.179 -7.269 1.00 75.25 85 GLY A O 1
ATOM 645 N N . LEU A 1 86 ? -6.488 -1.403 -7.207 1.00 73.50 86 LEU A N 1
ATOM 646 C CA . LEU A 1 86 ? -6.658 -0.400 -6.147 1.00 73.50 86 LEU A CA 1
ATOM 647 C C . LEU A 1 86 ? -6.458 1.037 -6.656 1.00 73.50 86 LEU A C 1
ATOM 649 O O . LEU A 1 86 ? -6.410 1.973 -5.861 1.00 73.50 86 LEU A O 1
ATOM 653 N N . GLY A 1 87 ? -6.283 1.219 -7.965 1.00 71.81 87 GLY A N 1
ATOM 654 C CA . GLY A 1 87 ? -6.053 2.530 -8.556 1.00 71.81 87 GLY A CA 1
ATOM 655 C C . GLY A 1 87 ? -7.318 3.386 -8.614 1.00 71.81 87 GLY A C 1
ATOM 656 O O . GLY A 1 87 ? -8.425 2.914 -8.874 1.00 71.81 87 GLY A O 1
ATOM 657 N N . THR A 1 88 ? -7.119 4.674 -8.375 1.00 73.31 88 THR A N 1
ATOM 658 C CA . THR A 1 88 ? -8.102 5.753 -8.499 1.00 73.31 88 THR A CA 1
ATOM 659 C C . THR A 1 88 ? -7.878 6.535 -9.794 1.00 73.31 88 THR A C 1
ATOM 661 O O . THR A 1 88 ? -6.855 6.377 -10.461 1.00 73.31 88 THR A O 1
ATOM 664 N N . ARG A 1 89 ? -8.793 7.449 -10.138 1.00 69.44 89 ARG A N 1
ATOM 665 C CA . ARG A 1 89 ? -8.646 8.321 -11.323 1.00 69.44 89 ARG A CA 1
ATOM 666 C C . ARG A 1 89 ? -7.392 9.205 -11.324 1.00 69.44 89 ARG A C 1
ATOM 668 O O . ARG A 1 89 ? -6.960 9.614 -12.395 1.00 69.44 89 ARG A O 1
ATOM 675 N N . GLY A 1 90 ? -6.836 9.502 -10.150 1.00 70.62 90 GLY A N 1
ATOM 676 C CA . GLY A 1 90 ? -5.590 10.261 -9.996 1.00 70.62 90 GLY A CA 1
ATOM 677 C C . GLY A 1 90 ? -4.348 9.385 -9.813 1.00 70.62 90 GLY A C 1
ATOM 678 O O . GLY A 1 90 ? -3.292 9.906 -9.479 1.00 70.62 90 GLY A O 1
ATOM 679 N N . SER A 1 91 ? -4.467 8.061 -9.948 1.00 75.56 91 SER A N 1
ATOM 680 C CA . SER A 1 91 ? -3.332 7.158 -9.748 1.00 75.56 91 SER A CA 1
ATOM 681 C C . SER A 1 91 ? -2.358 7.180 -10.920 1.00 75.56 91 SER A C 1
ATOM 683 O O . SER A 1 91 ? -2.761 7.261 -12.081 1.00 75.56 91 SER A O 1
ATOM 685 N N . ASP A 1 92 ? -1.074 7.035 -10.596 1.00 79.06 92 ASP A N 1
ATOM 686 C CA . ASP A 1 92 ? -0.015 6.868 -11.584 1.00 79.06 92 ASP A CA 1
ATOM 687 C C . ASP A 1 92 ? -0.200 5.575 -12.398 1.00 79.06 92 ASP A C 1
ATOM 689 O O . ASP A 1 92 ? -0.732 4.568 -11.916 1.00 79.06 92 ASP A O 1
ATOM 693 N N . LEU A 1 93 ? 0.273 5.600 -13.649 1.00 80.56 93 LEU A N 1
ATOM 694 C CA . LEU A 1 93 ? 0.365 4.421 -14.508 1.00 80.56 93 LEU A CA 1
ATOM 695 C C . LEU A 1 93 ? 1.776 3.829 -14.438 1.00 80.56 93 LEU A C 1
ATOM 697 O O . LEU A 1 93 ? 2.676 4.249 -15.167 1.00 80.56 93 LEU A O 1
ATOM 701 N N . ASP A 1 94 ? 1.941 2.823 -13.583 1.00 85.00 94 ASP A N 1
ATOM 702 C CA . ASP A 1 94 ? 3.196 2.094 -13.405 1.00 85.00 94 ASP A CA 1
ATOM 703 C C . ASP A 1 94 ? 3.354 0.972 -14.445 1.00 85.00 94 ASP A C 1
ATOM 705 O O . ASP A 1 94 ? 2.497 0.089 -14.574 1.00 85.00 94 ASP A O 1
ATOM 709 N N . LEU A 1 95 ? 4.466 0.991 -15.190 1.00 86.00 95 LEU A N 1
ATOM 710 C CA . LEU A 1 95 ? 4.718 0.078 -16.310 1.00 86.00 95 LEU A CA 1
ATOM 711 C C . LEU A 1 95 ? 6.092 -0.581 -16.222 1.00 86.00 95 LEU A C 1
ATOM 713 O O . LEU A 1 95 ? 7.117 0.094 -16.153 1.00 86.00 95 LEU A O 1
ATOM 717 N N . ALA A 1 96 ? 6.116 -1.909 -16.286 1.0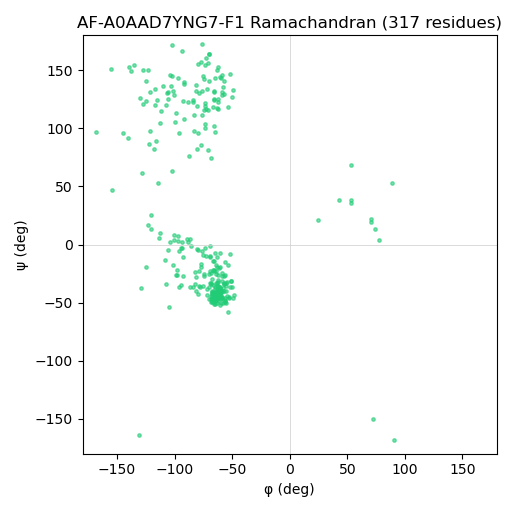0 86.25 96 ALA A N 1
ATOM 718 C CA . ALA A 1 96 ? 7.331 -2.687 -16.467 1.00 86.25 96 ALA A CA 1
ATOM 719 C C . ALA A 1 96 ? 7.432 -3.124 -17.933 1.00 86.25 96 ALA A C 1
ATOM 721 O O . ALA A 1 96 ? 6.473 -3.633 -18.517 1.00 86.25 96 ALA A O 1
ATOM 722 N N . VAL A 1 97 ? 8.605 -2.924 -18.533 1.00 86.06 97 VAL A N 1
ATOM 723 C CA . VAL A 1 97 ? 8.884 -3.308 -19.922 1.00 86.06 97 VAL A CA 1
ATOM 724 C C . VAL A 1 97 ? 9.892 -4.446 -19.919 1.00 86.06 97 VAL A C 1
ATOM 726 O O . VAL A 1 97 ? 11.043 -4.265 -19.525 1.00 86.06 97 VAL A O 1
ATOM 729 N N . ARG A 1 98 ? 9.478 -5.622 -20.390 1.00 85.25 98 ARG A N 1
ATOM 730 C CA . ARG A 1 98 ? 10.367 -6.770 -20.578 1.00 85.25 98 ARG A CA 1
ATOM 731 C C . ARG A 1 98 ? 10.774 -6.846 -22.043 1.00 85.25 98 ARG A C 1
ATOM 733 O O . ARG A 1 98 ? 9.948 -7.116 -22.913 1.00 85.25 98 ARG A O 1
ATOM 740 N N . LEU A 1 99 ? 12.057 -6.618 -22.320 1.00 87.12 99 LEU A N 1
ATOM 741 C CA . LEU A 1 99 ? 12.611 -6.751 -23.668 1.00 87.12 99 LEU A CA 1
ATOM 742 C C . LEU A 1 99 ? 13.151 -8.181 -23.876 1.00 87.12 99 LEU A C 1
ATOM 744 O O . LEU A 1 99 ? 13.823 -8.705 -22.986 1.00 87.12 99 LEU A O 1
ATOM 748 N N . PRO A 1 100 ? 12.924 -8.809 -25.045 1.00 81.62 100 PRO A N 1
ATOM 749 C CA . PRO A 1 100 ? 13.272 -10.214 -25.288 1.00 81.62 100 PRO A CA 1
ATOM 750 C C . PRO A 1 100 ? 14.783 -10.496 -25.281 1.00 81.62 100 PRO A C 1
ATOM 752 O O . PRO A 1 100 ? 15.194 -11.627 -25.043 1.00 81.62 100 PRO A O 1
ATOM 755 N N . THR A 1 101 ? 15.617 -9.484 -25.527 1.00 77.25 101 THR A N 1
ATOM 756 C CA . THR A 1 101 ? 17.085 -9.600 -25.547 1.00 77.25 101 THR A CA 1
ATOM 757 C C . THR A 1 101 ? 17.751 -8.680 -24.524 1.00 77.25 101 THR A C 1
ATOM 759 O O . THR A 1 101 ? 18.880 -8.244 -24.742 1.00 77.25 101 THR A O 1
ATOM 762 N N . PHE A 1 102 ? 17.051 -8.314 -23.444 1.00 74.88 102 PHE A N 1
ATOM 763 C CA . PHE A 1 102 ? 17.623 -7.432 -22.429 1.00 74.88 102 PHE A CA 1
ATOM 764 C C . PHE A 1 102 ? 18.791 -8.105 -21.708 1.00 74.88 102 PHE A C 1
ATOM 766 O O . PHE A 1 102 ? 18.629 -9.175 -21.122 1.00 74.88 102 PHE A O 1
ATOM 773 N N . ASN A 1 103 ? 19.944 -7.443 -21.696 1.00 72.19 103 ASN A N 1
ATOM 774 C CA . ASN A 1 103 ? 21.017 -7.736 -20.760 1.00 72.19 103 ASN A CA 1
ATOM 775 C C . ASN A 1 103 ? 21.020 -6.656 -19.669 1.00 72.19 103 ASN A C 1
ATOM 777 O O . ASN A 1 103 ? 20.903 -5.472 -19.974 1.00 72.19 103 ASN A O 1
ATOM 781 N N . ALA A 1 104 ? 21.180 -7.042 -18.400 1.00 63.88 104 ALA A N 1
ATOM 782 C CA . ALA A 1 104 ? 21.236 -6.107 -17.274 1.00 63.88 104 ALA A CA 1
ATOM 783 C C . ALA A 1 104 ? 22.347 -5.046 -17.429 1.00 63.88 104 ALA A C 1
ATOM 785 O O . ALA A 1 104 ? 22.192 -3.921 -16.954 1.00 63.88 104 ALA A O 1
ATOM 786 N N . SER A 1 105 ? 23.429 -5.359 -18.158 1.00 66.56 105 SER A N 1
ATOM 787 C CA . SER A 1 105 ? 24.475 -4.389 -18.521 1.00 66.56 105 SER A CA 1
ATOM 788 C C . SER A 1 105 ? 23.974 -3.225 -19.382 1.00 66.56 105 SER A C 1
ATOM 790 O O . SER A 1 105 ? 24.608 -2.172 -19.422 1.00 66.56 105 SER A O 1
ATOM 792 N N . ASP A 1 106 ? 22.832 -3.393 -20.049 1.00 74.00 106 ASP A N 1
ATOM 793 C CA . ASP A 1 106 ? 22.288 -2.448 -21.022 1.00 74.00 106 ASP A CA 1
ATOM 794 C C . ASP A 1 106 ? 21.233 -1.523 -20.400 1.00 74.00 106 ASP A C 1
ATOM 796 O O . ASP A 1 106 ? 20.657 -0.689 -21.099 1.00 74.00 106 ASP A O 1
ATOM 800 N N . GLY A 1 107 ? 20.980 -1.623 -19.089 1.00 76.38 107 GLY A N 1
ATOM 801 C CA . GLY A 1 107 ? 19.949 -0.837 -18.403 1.00 76.38 107 GLY A CA 1
ATOM 802 C C . GLY A 1 107 ? 20.083 0.668 -18.645 1.00 76.38 107 GLY A C 1
ATOM 803 O O . GLY A 1 107 ? 19.116 1.327 -19.027 1.00 76.38 107 GLY A O 1
ATOM 804 N N . LEU A 1 108 ? 21.301 1.211 -18.537 1.00 78.56 108 LEU A N 1
ATOM 805 C CA . LEU A 1 108 ? 21.553 2.633 -18.796 1.00 78.56 108 LEU A CA 1
ATOM 806 C C . LEU A 1 108 ? 21.308 3.015 -20.264 1.00 78.56 108 LEU A C 1
ATOM 808 O O . LEU A 1 108 ? 20.811 4.107 -20.547 1.00 78.56 108 LEU A O 1
ATOM 812 N N . TYR A 1 109 ? 21.639 2.122 -21.198 1.00 83.50 109 TYR A N 1
ATOM 813 C CA . TYR A 1 109 ? 21.380 2.331 -22.619 1.00 83.50 109 TYR A CA 1
ATOM 814 C C . TYR A 1 109 ? 19.874 2.372 -22.901 1.00 83.50 109 TYR A C 1
ATOM 816 O O . TYR A 1 109 ? 19.397 3.325 -23.517 1.00 83.50 109 TYR A O 1
ATOM 824 N N . VAL A 1 110 ? 19.118 1.395 -22.393 1.00 83.12 110 VAL A N 1
ATOM 825 C CA . VAL A 1 110 ? 17.658 1.326 -22.559 1.00 83.12 110 VAL A CA 1
ATOM 826 C C . VAL A 1 110 ? 16.982 2.566 -21.979 1.00 83.12 110 VAL A C 1
ATOM 828 O O . VAL A 1 110 ? 16.180 3.193 -22.669 1.00 83.12 110 VAL A O 1
ATOM 831 N N . LEU A 1 111 ? 17.362 2.983 -20.766 1.00 83.12 111 LEU A N 1
ATOM 832 C CA . LEU A 1 111 ? 16.851 4.211 -20.149 1.00 83.12 111 LEU A CA 1
ATOM 833 C C . LEU A 1 111 ? 17.177 5.453 -20.989 1.00 83.12 111 LEU A C 1
ATOM 835 O O . LEU A 1 111 ? 16.324 6.320 -21.181 1.00 83.12 111 LEU A O 1
ATOM 839 N N . THR A 1 112 ? 18.394 5.537 -21.530 1.00 85.31 112 THR A N 1
ATOM 840 C CA . THR A 1 112 ? 18.812 6.666 -22.369 1.00 85.31 112 THR A CA 1
ATOM 841 C C . THR A 1 112 ? 17.991 6.750 -23.656 1.00 85.31 112 THR A C 1
ATOM 843 O O . THR A 1 112 ? 17.550 7.836 -24.032 1.00 85.31 112 THR A O 1
ATOM 846 N N . GLU A 1 113 ? 17.768 5.624 -24.334 1.00 88.69 113 GLU A N 1
ATOM 847 C CA . GLU A 1 113 ? 16.961 5.574 -25.557 1.00 88.69 113 GLU A CA 1
ATOM 848 C C . GLU A 1 113 ? 15.485 5.864 -25.278 1.00 88.69 113 GLU A C 1
ATOM 850 O O . GLU A 1 113 ? 14.877 6.658 -25.994 1.00 88.69 113 GLU A O 1
ATOM 855 N N . LEU A 1 114 ? 14.929 5.318 -24.193 1.00 86.56 114 LEU A N 1
ATOM 856 C CA . LEU A 1 114 ? 13.550 5.582 -23.785 1.00 86.56 114 LEU A CA 1
ATOM 857 C C . LEU A 1 114 ? 13.332 7.081 -23.551 1.00 86.56 114 LEU A C 1
ATOM 859 O O . LEU A 1 114 ? 12.387 7.668 -24.074 1.00 86.56 114 LEU A O 1
ATOM 863 N N . MET A 1 115 ? 14.259 7.737 -22.850 1.00 85.31 115 MET A N 1
ATOM 864 C CA . MET A 1 115 ? 14.187 9.180 -22.633 1.00 85.31 115 MET A CA 1
ATOM 865 C C . MET A 1 115 ? 14.261 9.989 -23.928 1.00 85.31 115 MET A C 1
ATOM 867 O O . MET A 1 115 ? 13.652 11.056 -23.998 1.00 85.31 115 MET A O 1
ATOM 871 N N . LYS A 1 116 ? 14.992 9.527 -24.951 1.00 89.31 116 LYS A N 1
ATOM 872 C CA . LYS A 1 116 ? 15.002 10.185 -26.267 1.00 89.31 116 LYS A CA 1
ATOM 873 C C . LYS A 1 116 ? 13.639 10.062 -26.949 1.00 89.31 116 LYS A C 1
ATOM 875 O O . LYS A 1 116 ? 13.121 11.072 -27.413 1.00 89.31 116 LYS A O 1
ATOM 880 N N . LEU A 1 117 ? 13.051 8.865 -26.963 1.00 90.12 117 LEU A N 1
ATOM 881 C CA . LEU A 1 117 ? 11.736 8.616 -27.569 1.00 90.12 117 LEU A CA 1
ATOM 882 C C . LEU A 1 117 ? 10.635 9.454 -26.914 1.00 90.12 117 LEU A C 1
ATOM 884 O O . LEU A 1 117 ? 9.833 10.079 -27.605 1.00 90.12 117 LEU A O 1
ATOM 888 N N . ILE A 1 118 ? 10.639 9.513 -25.582 1.00 87.12 118 ILE A N 1
ATOM 889 C CA . ILE A 1 118 ? 9.666 10.286 -24.809 1.00 87.12 118 ILE A CA 1
ATOM 890 C C . ILE A 1 118 ? 9.840 11.792 -25.064 1.00 87.12 118 ILE A C 1
ATOM 892 O O . ILE A 1 118 ? 8.864 12.501 -25.295 1.00 87.12 118 ILE A O 1
ATOM 896 N N . LYS A 1 119 ? 11.082 12.301 -25.083 1.00 86.81 119 LYS A N 1
ATOM 897 C CA . LYS A 1 119 ? 11.360 13.725 -25.365 1.00 86.81 119 LYS A CA 1
ATOM 898 C C . LYS A 1 119 ? 10.954 14.161 -26.775 1.00 86.81 119 LYS A C 1
ATOM 900 O O . LYS A 1 119 ? 10.699 15.346 -26.973 1.00 86.81 119 LYS A O 1
ATOM 905 N N . ASN A 1 120 ? 10.901 13.234 -27.728 1.00 88.88 120 ASN A N 1
ATOM 906 C CA . ASN A 1 120 ? 10.493 13.511 -29.104 1.00 88.88 120 ASN A CA 1
ATOM 907 C C . ASN A 1 120 ? 8.966 13.600 -29.285 1.00 88.88 120 ASN A C 1
ATOM 909 O O . ASN A 1 120 ? 8.529 13.924 -30.384 1.00 88.88 120 ASN A O 1
ATOM 913 N N . GLN A 1 121 ? 8.177 13.335 -28.237 1.00 88.81 121 GLN A N 1
ATOM 914 C CA . GLN A 1 121 ? 6.706 13.346 -28.260 1.00 88.81 121 GLN A CA 1
ATOM 915 C C . GLN A 1 121 ? 6.142 14.220 -27.120 1.00 88.81 121 GLN A C 1
ATOM 917 O O . GLN A 1 121 ? 5.473 13.721 -26.206 1.00 88.81 121 GLN A O 1
ATOM 922 N N . PRO A 1 122 ? 6.456 15.532 -27.101 1.00 85.81 122 PRO A N 1
ATOM 923 C CA . PRO A 1 122 ? 6.064 16.445 -26.022 1.00 85.81 122 PRO A CA 1
ATOM 924 C 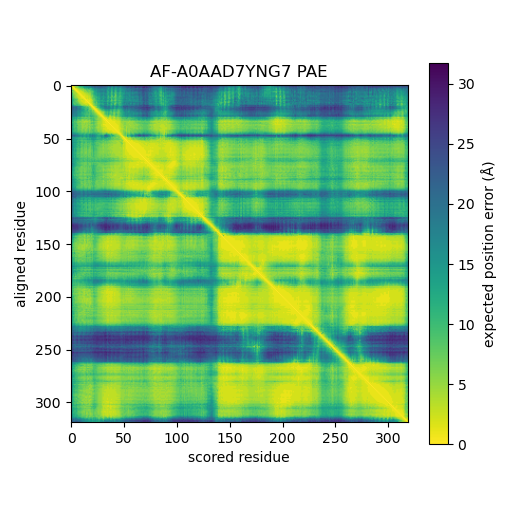C . PRO A 1 122 ? 4.545 16.630 -25.873 1.00 85.81 122 PRO A C 1
ATOM 926 O O . PRO A 1 122 ? 4.088 17.082 -24.825 1.00 85.81 122 PRO A O 1
ATOM 929 N N . GLU A 1 123 ? 3.768 16.303 -26.904 1.00 84.50 123 GLU A N 1
ATOM 930 C CA . GLU A 1 123 ? 2.304 16.300 -26.902 1.00 84.50 123 GLU A CA 1
ATOM 931 C C . GLU A 1 123 ? 1.694 15.116 -26.141 1.00 84.50 123 GLU A C 1
ATOM 933 O O . GLU A 1 123 ? 0.574 15.237 -25.647 1.00 84.50 123 GLU A O 1
ATOM 938 N N . LEU A 1 124 ? 2.426 14.002 -26.024 1.00 81.31 124 LEU A N 1
ATOM 939 C CA . LEU A 1 124 ? 2.006 12.814 -25.274 1.00 81.31 124 LEU A CA 1
ATOM 940 C C . LEU A 1 124 ? 2.577 12.807 -23.853 1.00 81.31 124 LEU A C 1
ATOM 942 O O . LEU A 1 124 ? 1.901 12.394 -22.913 1.00 81.31 124 LEU A O 1
ATOM 946 N N . TYR A 1 125 ? 3.810 13.294 -23.677 1.00 80.75 125 TYR A N 1
ATOM 947 C CA . TYR A 1 125 ? 4.530 13.210 -22.407 1.00 80.75 125 TYR A CA 1
ATOM 948 C C . TYR A 1 125 ? 4.925 14.592 -21.887 1.00 80.75 125 TYR A C 1
ATOM 950 O O . TYR A 1 125 ? 5.961 15.162 -22.245 1.00 80.75 125 TYR A O 1
ATOM 958 N N . ALA A 1 126 ? 4.121 15.130 -20.972 1.00 64.94 126 ALA A N 1
ATOM 959 C CA . ALA A 1 126 ? 4.448 16.378 -20.299 1.00 64.94 126 ALA A CA 1
ATOM 960 C C . ALA A 1 126 ? 5.568 16.160 -19.260 1.00 64.94 126 ALA A C 1
ATOM 962 O O . ALA A 1 126 ? 5.394 15.437 -18.286 1.00 64.94 126 ALA A O 1
ATOM 963 N N . ARG A 1 127 ? 6.711 16.842 -19.436 1.00 57.16 127 ARG A N 1
ATOM 964 C CA . ARG A 1 127 ? 7.850 16.889 -18.486 1.00 57.16 127 ARG A CA 1
ATOM 965 C C . ARG A 1 127 ? 8.368 15.502 -18.059 1.00 57.16 127 ARG A C 1
ATOM 967 O O . ARG A 1 127 ? 8.281 15.163 -16.877 1.00 57.16 127 ARG A O 1
ATOM 974 N N . PRO A 1 128 ? 8.993 14.734 -18.969 1.00 54.22 128 PRO A N 1
ATOM 975 C CA . PRO A 1 128 ? 9.552 13.440 -18.611 1.00 54.22 128 PRO A CA 1
ATOM 976 C C . PRO A 1 128 ? 10.674 13.604 -17.587 1.00 54.22 128 PRO A C 1
ATOM 978 O O . PRO A 1 128 ? 11.697 14.243 -17.854 1.00 54.22 128 PRO A O 1
ATOM 981 N N . ARG A 1 129 ? 10.476 13.030 -16.404 1.00 48.31 129 ARG A N 1
ATOM 982 C CA . ARG A 1 129 ? 11.501 12.918 -15.368 1.00 48.31 129 ARG A CA 1
ATOM 983 C C . ARG A 1 129 ? 11.772 11.442 -15.141 1.00 48.31 129 ARG A C 1
ATOM 985 O O . ARG A 1 129 ? 10.838 10.663 -14.998 1.00 48.31 129 ARG A O 1
ATOM 992 N N . ILE A 1 130 ? 13.049 11.076 -15.085 1.00 44.00 130 ILE A N 1
ATOM 993 C CA . ILE A 1 130 ? 13.434 9.813 -14.462 1.00 44.00 130 ILE A CA 1
ATOM 994 C C . ILE A 1 130 ? 13.262 10.052 -12.965 1.00 44.00 130 ILE A C 1
ATOM 996 O O . ILE A 1 130 ? 14.081 10.737 -12.351 1.00 44.00 130 ILE A O 1
ATOM 1000 N N . HIS A 1 131 ? 12.151 9.583 -12.409 1.00 37.53 131 HIS A N 1
ATOM 1001 C CA . HIS A 1 131 ? 12.012 9.480 -10.969 1.00 37.53 131 HIS A CA 1
ATOM 1002 C C . HIS A 1 131 ? 12.660 8.168 -10.538 1.00 37.53 131 HIS A C 1
ATOM 1004 O O . HIS A 1 131 ? 12.270 7.099 -10.998 1.00 37.53 131 HIS A O 1
ATOM 1010 N N . ASP A 1 132 ? 13.642 8.253 -9.647 1.00 32.81 132 ASP A N 1
ATOM 1011 C CA . ASP A 1 132 ? 14.004 7.130 -8.789 1.00 32.81 132 ASP A CA 1
ATOM 1012 C C . ASP A 1 132 ? 12.861 6.968 -7.772 1.00 32.81 132 ASP A C 1
ATOM 1014 O O . ASP A 1 132 ? 12.873 7.631 -6.740 1.00 32.81 132 ASP A O 1
ATOM 1018 N N . VAL A 1 133 ? 11.785 6.288 -8.209 1.00 30.45 133 VAL A N 1
ATOM 1019 C CA . VAL A 1 133 ? 10.560 5.738 -7.556 1.00 30.45 133 VAL A CA 1
ATOM 1020 C C . VAL A 1 133 ? 10.042 6.363 -6.238 1.00 30.45 133 VAL A C 1
ATOM 1022 O O . VAL A 1 133 ? 9.276 5.756 -5.496 1.00 30.45 133 VAL A O 1
ATOM 1025 N N . THR A 1 134 ? 10.390 7.599 -5.912 1.00 34.41 134 THR A N 1
ATOM 1026 C CA . THR A 1 134 ? 10.077 8.220 -4.622 1.00 34.41 134 THR A CA 1
ATOM 1027 C C . THR A 1 134 ? 9.187 9.437 -4.848 1.00 34.41 134 THR A C 1
ATOM 1029 O O . THR A 1 134 ? 9.626 10.580 -4.929 1.00 34.41 134 THR A O 1
ATOM 1032 N N . GLY A 1 135 ? 7.885 9.179 -4.992 1.00 38.53 135 GLY A N 1
ATOM 1033 C CA . GLY A 1 135 ? 6.853 10.217 -4.967 1.00 38.53 135 GLY A CA 1
ATOM 1034 C C . GLY A 1 135 ? 6.882 10.978 -3.636 1.00 38.53 135 GLY A C 1
ATOM 1035 O O . GLY A 1 135 ? 6.957 10.383 -2.559 1.00 38.53 135 GLY A O 1
ATOM 1036 N N . HIS A 1 136 ? 6.870 12.311 -3.695 1.00 44.16 136 HIS A N 1
ATOM 1037 C CA . HIS A 1 136 ? 7.046 13.192 -2.538 1.00 44.16 136 HIS A CA 1
ATOM 1038 C C . HIS A 1 136 ? 5.787 14.023 -2.275 1.00 44.16 136 HIS A C 1
ATOM 1040 O O . HIS A 1 136 ? 5.663 15.150 -2.747 1.00 44.16 136 HIS A O 1
ATOM 1046 N N . GLY A 1 137 ? 4.877 13.463 -1.476 1.00 43.47 137 GLY A N 1
ATOM 1047 C CA . GLY A 1 137 ? 3.837 14.216 -0.775 1.00 43.47 137 GLY A CA 1
ATOM 1048 C C . GLY A 1 137 ? 4.270 14.613 0.650 1.00 43.47 137 GLY A C 1
ATOM 1049 O O . GLY A 1 137 ? 5.254 14.075 1.175 1.00 43.47 137 GLY A O 1
ATOM 1050 N N . PRO A 1 138 ? 3.547 15.537 1.307 1.00 41.38 138 PRO A N 1
ATOM 1051 C CA . PRO A 1 138 ? 3.937 16.122 2.595 1.00 41.38 138 PRO A CA 1
ATOM 1052 C C . PRO A 1 138 ? 3.928 15.143 3.788 1.00 41.38 138 PRO A C 1
ATOM 1054 O O . PRO A 1 138 ? 4.534 15.454 4.817 1.00 41.38 138 PRO A O 1
ATOM 1057 N N . VAL A 1 139 ? 3.315 13.951 3.663 1.00 54.62 139 VAL A N 1
ATOM 1058 C CA . VAL A 1 139 ? 3.219 12.955 4.758 1.00 54.62 139 VAL A CA 1
ATOM 1059 C C . VAL A 1 139 ? 3.763 11.549 4.417 1.00 54.62 139 VAL A C 1
ATOM 1061 O O . VAL A 1 139 ? 4.101 10.800 5.328 1.00 54.62 139 VAL A O 1
ATOM 1064 N N . PHE A 1 140 ? 3.929 11.141 3.158 1.00 64.50 140 PHE A N 1
ATOM 1065 C CA . PHE A 1 140 ? 3.587 9.744 2.848 1.00 64.50 140 PHE A CA 1
ATOM 1066 C C . PHE A 1 140 ? 4.585 8.630 3.173 1.00 64.50 140 PHE A C 1
ATOM 1068 O O . PHE A 1 140 ? 5.649 8.511 2.569 1.00 64.50 140 PHE A O 1
ATOM 1075 N N . LEU A 1 141 ? 4.127 7.720 4.042 1.00 66.06 141 LEU A N 1
ATOM 1076 C CA . LEU A 1 141 ? 4.303 6.284 3.837 1.00 66.06 141 LEU A CA 1
ATOM 1077 C C . LEU A 1 141 ? 3.823 5.947 2.407 1.00 66.06 141 LEU A C 1
ATOM 1079 O O . LEU A 1 141 ? 2.699 6.332 2.076 1.00 66.06 141 LEU A O 1
ATOM 1083 N N . PRO A 1 142 ? 4.621 5.271 1.558 1.00 72.00 142 PRO A N 1
ATOM 1084 C CA . PRO A 1 142 ? 4.192 4.906 0.206 1.00 72.00 142 PRO A CA 1
ATOM 1085 C C . PRO A 1 142 ? 2.841 4.181 0.231 1.00 72.00 142 PRO A C 1
ATOM 1087 O O . PRO A 1 142 ? 2.583 3.427 1.169 1.00 72.00 142 PRO A O 1
ATOM 1090 N N . GLY A 1 143 ? 1.994 4.355 -0.793 1.00 74.31 143 GLY A N 1
ATOM 1091 C CA . GLY A 1 143 ? 0.674 3.700 -0.842 1.00 74.31 143 GLY A CA 1
ATOM 1092 C C . GLY A 1 143 ? 0.762 2.185 -0.620 1.00 74.31 143 GLY A C 1
ATOM 1093 O O . GLY A 1 143 ? -0.022 1.604 0.123 1.00 74.31 143 GLY A O 1
ATOM 1094 N N . TYR A 1 144 ? 1.823 1.570 -1.142 1.00 80.88 144 TYR A N 1
ATOM 1095 C CA . TYR A 1 144 ? 2.154 0.176 -0.876 1.00 80.88 144 TYR A CA 1
ATOM 1096 C C . TYR A 1 144 ? 2.429 -0.136 0.608 1.00 80.88 144 TYR A C 1
ATOM 1098 O O . TYR A 1 144 ? 1.939 -1.133 1.134 1.00 80.88 144 TYR A O 1
ATOM 1106 N N . GLY A 1 145 ? 3.143 0.739 1.320 1.00 85.06 145 GLY A N 1
ATOM 1107 C CA . GLY A 1 145 ? 3.354 0.608 2.761 1.00 85.06 145 GLY A CA 1
ATOM 1108 C C . GLY A 1 145 ? 2.056 0.697 3.562 1.00 85.06 145 GLY A C 1
ATOM 1109 O O . GLY A 1 145 ? 1.879 -0.048 4.525 1.00 85.06 145 GLY A O 1
ATOM 1110 N N . LEU A 1 146 ? 1.111 1.537 3.132 1.00 83.62 146 LEU A N 1
ATOM 1111 C CA . LEU A 1 146 ? -0.225 1.572 3.722 1.00 83.62 146 LEU A CA 1
ATOM 1112 C C . LEU A 1 146 ? -0.990 0.263 3.473 1.00 83.62 146 LEU A C 1
ATOM 1114 O O . LEU A 1 146 ? -1.595 -0.270 4.403 1.00 83.62 146 LEU A O 1
ATOM 1118 N N . TYR A 1 147 ? -0.917 -0.303 2.265 1.00 83.62 147 TYR A N 1
ATOM 1119 C CA . TYR A 1 147 ? -1.512 -1.614 1.985 1.00 83.62 147 TYR A CA 1
ATOM 1120 C C . TYR A 1 147 ? -0.931 -2.704 2.886 1.00 83.62 147 TYR A C 1
ATOM 1122 O O . TYR A 1 147 ? -1.688 -3.515 3.416 1.00 83.62 147 TYR A O 1
ATOM 1130 N N . MET A 1 148 ? 0.380 -2.685 3.141 1.00 90.19 148 MET A N 1
ATOM 1131 C CA . MET A 1 148 ? 1.009 -3.626 4.069 1.00 90.19 148 MET A CA 1
ATOM 1132 C C . MET A 1 148 ? 0.487 -3.479 5.506 1.00 90.19 148 MET A C 1
ATOM 1134 O O . MET A 1 148 ? 0.239 -4.492 6.162 1.00 90.19 148 MET A O 1
ATOM 1138 N N . LEU A 1 149 ? 0.245 -2.254 5.991 1.00 91.69 149 LEU A N 1
ATOM 1139 C CA . LEU A 1 149 ? -0.405 -2.039 7.292 1.00 91.69 149 LEU A CA 1
ATOM 1140 C C . LEU A 1 149 ? -1.835 -2.593 7.314 1.00 91.69 149 LEU A C 1
ATOM 1142 O O . LEU A 1 149 ? -2.236 -3.270 8.256 1.00 91.69 149 LEU A O 1
ATOM 1146 N N . ILE A 1 150 ? -2.621 -2.338 6.271 1.00 89.44 150 ILE A N 1
ATOM 1147 C CA . ILE A 1 150 ? -4.012 -2.804 6.209 1.00 89.44 150 ILE A CA 1
ATOM 1148 C C . ILE A 1 150 ? -4.066 -4.329 6.172 1.00 89.44 150 ILE A C 1
ATOM 1150 O O . ILE A 1 150 ? -4.796 -4.930 6.958 1.00 89.44 150 ILE A O 1
ATOM 1154 N N . ILE A 1 151 ? -3.256 -4.963 5.320 1.00 90.75 151 ILE A N 1
ATOM 1155 C CA . ILE A 1 151 ? -3.145 -6.423 5.244 1.00 90.75 151 ILE A CA 1
ATOM 1156 C C . ILE A 1 151 ? -2.770 -6.982 6.615 1.00 90.75 151 ILE A C 1
ATOM 1158 O O . ILE A 1 151 ? -3.440 -7.886 7.109 1.00 90.75 151 ILE A O 1
ATOM 1162 N N . PHE A 1 152 ? -1.759 -6.410 7.268 1.00 94.69 152 PHE A N 1
ATOM 1163 C CA . PHE A 1 152 ? -1.337 -6.861 8.587 1.00 94.69 152 PHE A CA 1
ATOM 1164 C C . PHE A 1 152 ? -2.423 -6.716 9.653 1.00 94.69 152 PHE A C 1
ATOM 1166 O O . PHE A 1 152 ? -2.640 -7.637 10.443 1.00 94.69 152 PHE A O 1
ATOM 1173 N N . TYR A 1 153 ? -3.134 -5.588 9.671 1.00 95.50 153 TYR A N 1
ATOM 1174 C CA . TYR A 1 153 ? -4.268 -5.387 10.564 1.00 95.50 153 TYR A CA 1
ATOM 1175 C C . TYR A 1 153 ? -5.354 -6.440 10.318 1.00 95.50 153 TYR A C 1
ATOM 1177 O O . TYR A 1 153 ? -5.799 -7.092 11.258 1.00 95.50 153 TYR A O 1
ATOM 1185 N N . LEU A 1 154 ? -5.723 -6.689 9.060 1.00 92.56 154 LEU A N 1
ATOM 1186 C CA . LEU A 1 154 ? -6.711 -7.708 8.699 1.00 92.56 154 LEU A CA 1
ATOM 1187 C C . LEU A 1 154 ? -6.277 -9.128 9.086 1.00 92.56 154 LEU A C 1
ATOM 1189 O O . LEU A 1 154 ? -7.128 -9.946 9.446 1.00 92.56 154 LEU A O 1
ATOM 1193 N N . GLN A 1 155 ? -4.973 -9.417 9.095 1.00 92.69 155 GLN A N 1
ATOM 1194 C CA . GLN A 1 155 ? -4.439 -10.670 9.642 1.00 92.69 155 GLN A CA 1
ATOM 1195 C C . GLN A 1 155 ? -4.716 -10.773 11.145 1.00 92.69 155 GLN A C 1
ATOM 1197 O O . GLN A 1 155 ? -5.172 -11.818 11.602 1.00 92.69 155 GLN A O 1
ATOM 1202 N N . GLN A 1 156 ? -4.572 -9.679 11.905 1.00 94.56 156 GLN A N 1
ATOM 1203 C CA . GLN A 1 156 ? -4.911 -9.663 13.339 1.00 94.56 156 GLN A CA 1
ATOM 1204 C C . GLN A 1 156 ? -6.409 -9.893 13.591 1.00 94.56 156 GLN A C 1
ATOM 1206 O O . GLN A 1 156 ? -6.812 -10.317 14.674 1.00 94.56 156 GLN A O 1
ATOM 1211 N N . LYS A 1 157 ? -7.246 -9.618 12.586 1.00 92.81 157 LYS A N 1
ATOM 1212 C CA . LYS A 1 157 ? -8.700 -9.807 12.623 1.00 92.81 157 LYS A CA 1
ATOM 1213 C C . LYS A 1 157 ? -9.150 -11.160 12.068 1.00 92.81 157 LYS A C 1
ATOM 1215 O O . LYS A 1 157 ? -10.355 -11.410 12.035 1.00 92.81 157 LYS A O 1
ATOM 1220 N N . ASN A 1 158 ? -8.214 -12.028 11.665 1.00 90.38 158 ASN A N 1
ATOM 1221 C CA . ASN A 1 158 ? -8.476 -13.300 10.982 1.00 90.38 158 ASN A CA 1
ATOM 1222 C C . ASN A 1 158 ? -9.360 -13.127 9.731 1.00 90.38 158 ASN A C 1
ATOM 1224 O O . ASN A 1 158 ? -10.265 -13.924 9.470 1.00 90.38 158 ASN A O 1
ATOM 1228 N N . LEU A 1 159 ? -9.147 -12.037 8.986 1.00 89.00 159 LEU A N 1
ATOM 1229 C CA . LEU A 1 159 ? -9.851 -11.734 7.735 1.00 89.00 159 LEU A CA 1
ATOM 1230 C C . LEU A 1 159 ? -9.047 -12.138 6.500 1.00 89.00 159 LEU A C 1
ATOM 1232 O O . LEU A 1 159 ? -9.638 -12.443 5.466 1.00 89.00 159 LEU A O 1
ATOM 1236 N N . VAL A 1 160 ? -7.719 -12.182 6.615 1.00 88.44 160 VAL A N 1
ATOM 1237 C CA . VAL A 1 160 ? -6.815 -12.613 5.543 1.00 88.44 160 VAL A CA 1
ATOM 1238 C C . VAL A 1 160 ? -5.702 -13.503 6.114 1.00 88.44 160 VAL A C 1
ATOM 1240 O O . VAL A 1 160 ? -5.313 -13.322 7.272 1.00 88.44 160 VAL A O 1
ATOM 1243 N N . PRO A 1 161 ? -5.180 -14.470 5.338 1.00 89.81 161 PRO A N 1
ATOM 1244 C CA . PRO A 1 161 ? -4.067 -15.309 5.772 1.00 89.81 161 PRO A CA 1
ATOM 1245 C C . PRO A 1 161 ? -2.747 -14.527 5.843 1.00 89.81 161 PRO A C 1
ATOM 1247 O O . PRO A 1 161 ? -2.594 -13.450 5.260 1.00 89.81 161 PRO A O 1
ATOM 1250 N N . SER A 1 162 ? -1.758 -15.099 6.534 1.00 90.50 162 SER A N 1
ATOM 1251 C CA . SER A 1 162 ? -0.382 -14.603 6.467 1.00 90.50 162 SER A CA 1
ATOM 1252 C C . SER A 1 162 ? 0.262 -14.906 5.111 1.00 90.50 162 SER A C 1
ATOM 1254 O O . SER A 1 162 ? -0.126 -15.867 4.438 1.00 90.50 162 SER A O 1
ATOM 1256 N N . GLY A 1 163 ? 1.277 -14.125 4.722 1.00 88.75 163 GLY A N 1
ATOM 1257 C CA . GLY A 1 163 ? 2.064 -14.406 3.512 1.00 88.75 163 GLY A CA 1
ATOM 1258 C C . GLY A 1 163 ? 2.658 -15.819 3.528 1.00 88.75 163 GLY A C 1
ATOM 1259 O O . GLY A 1 163 ? 2.587 -16.554 2.550 1.00 88.75 163 GLY A O 1
ATOM 1260 N N . TYR A 1 164 ? 3.130 -16.264 4.690 1.00 86.12 164 TYR A N 1
ATOM 1261 C CA . TYR A 1 164 ? 3.603 -17.626 4.897 1.00 86.12 164 TYR A CA 1
ATOM 1262 C C . TYR A 1 164 ? 2.546 -18.678 4.536 1.00 86.12 164 TYR A C 1
ATOM 1264 O O . TYR A 1 164 ? 2.845 -19.635 3.822 1.00 86.12 164 TYR A O 1
ATOM 1272 N N . MET A 1 165 ? 1.305 -18.507 5.003 1.00 86.31 165 MET A N 1
ATOM 1273 C CA . MET A 1 165 ? 0.241 -19.486 4.764 1.00 86.31 165 MET A CA 1
ATOM 1274 C C . MET A 1 165 ? -0.058 -19.661 3.276 1.00 86.31 165 MET A C 1
ATOM 1276 O O . MET A 1 165 ? -0.263 -20.788 2.836 1.00 86.31 165 MET A O 1
ATOM 1280 N N . ILE A 1 166 ? -0.060 -18.574 2.501 1.00 86.81 166 ILE A N 1
ATOM 1281 C CA . ILE A 1 166 ? -0.346 -18.634 1.059 1.00 86.81 166 ILE A CA 1
ATOM 1282 C C . ILE A 1 166 ? 0.846 -19.154 0.239 1.00 86.81 166 ILE A C 1
ATOM 1284 O O . ILE A 1 166 ? 0.648 -19.657 -0.865 1.00 86.81 166 ILE A O 1
ATOM 1288 N N . GLN A 1 167 ? 2.066 -19.110 0.787 1.00 85.44 167 GLN A N 1
ATOM 1289 C CA . GLN A 1 167 ? 3.281 -19.575 0.110 1.00 85.44 167 GLN A CA 1
ATOM 1290 C C . GLN A 1 167 ? 3.734 -20.989 0.495 1.00 85.44 167 GLN A C 1
ATOM 1292 O O . GLN A 1 167 ? 4.442 -21.627 -0.282 1.00 85.44 167 GLN A O 1
ATOM 1297 N N . VAL A 1 168 ? 3.338 -21.513 1.662 1.00 79.25 168 VAL A N 1
ATOM 1298 C CA . VAL A 1 168 ? 3.888 -22.778 2.199 1.00 79.25 168 VAL A CA 1
ATOM 1299 C C . VAL A 1 168 ? 3.720 -23.975 1.263 1.00 79.25 168 VAL A C 1
ATOM 1301 O O . VAL A 1 168 ? 4.591 -24.840 1.204 1.00 79.25 168 VAL A O 1
ATOM 1304 N N . ASN A 1 169 ? 2.632 -23.998 0.495 1.00 79.25 169 ASN A N 1
ATOM 1305 C CA . ASN A 1 169 ? 2.326 -25.066 -0.455 1.00 79.25 169 ASN A CA 1
ATOM 1306 C C . ASN A 1 169 ? 2.385 -24.597 -1.915 1.00 79.25 169 ASN A C 1
ATOM 1308 O O . ASN A 1 169 ? 1.921 -25.324 -2.795 1.00 79.25 169 ASN A O 1
ATOM 1312 N N . SER A 1 170 ? 2.880 -23.385 -2.188 1.00 80.88 170 SER A N 1
ATOM 1313 C CA . SER A 1 170 ? 2.973 -22.886 -3.560 1.00 80.88 170 SER A CA 1
ATOM 1314 C C . SER A 1 170 ? 4.110 -23.582 -4.305 1.00 80.88 170 SER A C 1
ATOM 1316 O O . SER A 1 170 ? 5.091 -24.052 -3.708 1.00 80.88 170 SER A O 1
ATOM 1318 N N . THR A 1 171 ? 3.985 -23.640 -5.630 1.00 80.12 171 THR A N 1
ATOM 1319 C CA . THR A 1 171 ? 5.141 -23.949 -6.475 1.00 80.12 171 THR A CA 1
ATOM 1320 C C . THR A 1 171 ? 6.112 -22.782 -6.331 1.00 80.12 171 THR A C 1
ATOM 1322 O O . THR A 1 171 ? 5.696 -21.634 -6.350 1.00 80.12 171 THR A O 1
ATOM 1325 N N . ALA A 1 172 ? 7.397 -23.033 -6.088 1.00 76.19 172 ALA A N 1
ATOM 1326 C CA . ALA A 1 172 ? 8.335 -21.929 -5.913 1.00 76.19 172 ALA A CA 1
ATOM 1327 C C . ALA A 1 172 ? 8.580 -21.239 -7.264 1.00 76.19 172 ALA A C 1
ATOM 1329 O O . ALA A 1 172 ? 9.163 -21.843 -8.165 1.00 76.19 172 ALA A O 1
ATOM 1330 N N . HIS A 1 173 ? 8.180 -19.975 -7.384 1.00 80.50 173 HIS A N 1
ATOM 1331 C CA . HIS A 1 173 ? 8.588 -19.095 -8.475 1.00 80.50 173 HIS A CA 1
ATOM 1332 C C . HIS A 1 173 ? 9.469 -18.002 -7.880 1.00 80.50 173 HIS A C 1
ATOM 1334 O O . HIS A 1 173 ? 8.983 -17.122 -7.171 1.00 80.50 173 HIS A O 1
ATOM 1340 N N . CYS A 1 174 ? 10.780 -18.104 -8.105 1.00 77.31 174 CYS A N 1
ATOM 1341 C CA . CYS A 1 174 ? 11.740 -17.198 -7.492 1.00 77.31 174 CYS A CA 1
ATOM 1342 C C . CYS A 1 174 ? 12.028 -16.008 -8.419 1.00 77.31 174 CYS A C 1
ATOM 1344 O O . CYS A 1 174 ? 12.497 -16.204 -9.541 1.00 77.31 174 CYS A O 1
ATOM 1346 N N . ILE A 1 175 ? 11.825 -14.785 -7.934 1.00 73.00 175 ILE A N 1
ATOM 1347 C CA . ILE A 1 175 ? 12.336 -13.556 -8.554 1.00 73.00 175 ILE A CA 1
ATOM 1348 C C . ILE A 1 175 ? 13.334 -12.952 -7.571 1.00 73.00 175 ILE A C 1
ATOM 1350 O O . ILE A 1 175 ? 13.009 -12.765 -6.403 1.00 73.00 175 ILE A O 1
ATOM 1354 N N . GLU A 1 176 ? 14.570 -12.718 -8.021 1.00 70.69 176 GLU A N 1
ATOM 1355 C CA . GLU A 1 176 ? 15.655 -12.180 -7.178 1.00 70.69 176 GLU A CA 1
ATOM 1356 C C . GLU A 1 176 ? 15.882 -12.977 -5.877 1.00 70.69 176 GLU A C 1
ATOM 1358 O O . GLU A 1 176 ? 16.182 -12.424 -4.826 1.00 70.69 176 GLU A O 1
ATOM 1363 N N . GLY A 1 177 ? 15.721 -14.304 -5.926 1.00 69.69 177 GLY A N 1
ATOM 1364 C CA . GLY A 1 177 ? 15.882 -15.172 -4.752 1.00 69.69 177 GLY A CA 1
ATOM 1365 C C . GLY A 1 177 ? 14.695 -15.170 -3.776 1.00 69.69 177 GLY A C 1
ATOM 1366 O O . GLY A 1 177 ? 14.741 -15.863 -2.758 1.00 69.69 177 GLY A O 1
ATOM 1367 N N . TRP A 1 178 ? 13.602 -14.471 -4.095 1.00 78.88 178 TRP A N 1
ATOM 1368 C CA . TRP A 1 178 ? 12.366 -14.457 -3.309 1.00 78.88 178 TRP A CA 1
ATOM 1369 C C . TRP A 1 178 ? 11.276 -15.274 -3.985 1.00 78.88 178 TRP A C 1
ATOM 1371 O O . TRP A 1 178 ? 11.018 -15.095 -5.172 1.00 78.88 178 TRP A O 1
ATOM 1381 N N . ASN A 1 179 ? 10.610 -16.155 -3.232 1.00 82.19 179 ASN A N 1
ATOM 1382 C CA . ASN A 1 179 ? 9.394 -16.792 -3.728 1.00 82.19 179 ASN A CA 1
ATOM 1383 C C . ASN A 1 179 ? 8.316 -15.715 -3.862 1.00 82.19 179 ASN A C 1
ATOM 1385 O O . ASN A 1 179 ? 7.932 -15.111 -2.862 1.00 82.19 179 ASN A O 1
ATOM 1389 N N 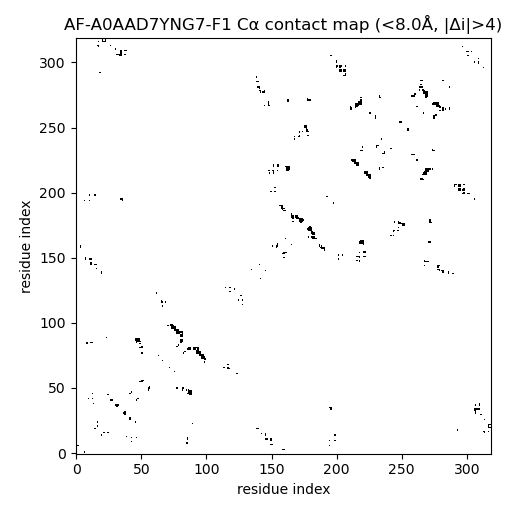. VAL A 1 180 ? 7.839 -15.489 -5.078 1.00 83.25 180 VAL A N 1
ATOM 1390 C CA . VAL A 1 180 ? 6.742 -14.557 -5.362 1.00 83.25 180 VAL A CA 1
ATOM 1391 C C . VAL A 1 180 ? 5.439 -15.284 -5.678 1.00 83.25 180 VAL A C 1
ATOM 1393 O O . VAL A 1 180 ? 4.412 -14.640 -5.859 1.00 83.25 180 VAL A O 1
ATOM 1396 N N . ASP A 1 181 ? 5.472 -16.617 -5.753 1.00 84.44 181 ASP A N 1
ATOM 1397 C CA . ASP A 1 181 ? 4.274 -17.408 -6.011 1.00 84.44 181 ASP A CA 1
ATOM 1398 C C . ASP A 1 181 ? 3.441 -17.577 -4.743 1.00 84.44 181 ASP A C 1
ATOM 1400 O O . ASP A 1 181 ? 3.967 -17.550 -3.625 1.00 84.44 181 ASP A O 1
ATOM 1404 N N . PHE A 1 182 ? 2.146 -17.804 -4.922 1.00 86.06 182 PHE A N 1
ATOM 1405 C CA . PHE A 1 182 ? 1.218 -18.111 -3.843 1.00 86.06 182 PHE A CA 1
ATOM 1406 C C . PHE A 1 182 ? 0.021 -18.895 -4.374 1.00 86.06 182 PHE A C 1
ATOM 1408 O O . PHE A 1 182 ? -0.394 -18.745 -5.519 1.00 86.06 182 PHE A O 1
ATOM 1415 N N . ASN A 1 183 ? -0.565 -19.725 -3.516 1.00 81.31 183 ASN A N 1
ATOM 1416 C CA . ASN A 1 183 ? -1.806 -20.412 -3.845 1.00 81.31 183 ASN A CA 1
ATOM 1417 C C . ASN A 1 183 ? -3.003 -19.588 -3.379 1.00 81.31 183 ASN A C 1
ATOM 1419 O O . ASN A 1 183 ? -3.020 -19.080 -2.255 1.00 81.31 183 ASN A O 1
ATOM 1423 N N . GLU A 1 184 ? -4.052 -19.555 -4.196 1.00 79.88 184 GLU A N 1
ATOM 1424 C CA . GLU A 1 184 ? -5.375 -19.194 -3.703 1.00 79.88 184 GLU A CA 1
ATOM 1425 C C . GLU A 1 184 ? -5.815 -20.229 -2.662 1.00 79.88 184 GLU A C 1
ATOM 1427 O O . GLU A 1 184 ? -5.853 -21.434 -2.925 1.00 79.88 184 GLU A O 1
ATOM 1432 N N . LEU A 1 185 ? -6.125 -19.760 -1.455 1.00 76.62 185 LEU A N 1
ATOM 1433 C CA . LEU A 1 185 ? -6.613 -20.606 -0.375 1.00 76.62 185 LEU A CA 1
ATOM 1434 C C . LEU A 1 185 ? -8.086 -20.295 -0.107 1.00 76.62 185 LEU A C 1
ATOM 1436 O O . LEU A 1 185 ? -8.440 -19.117 -0.005 1.00 76.62 185 LEU A O 1
ATOM 1440 N N . PRO A 1 186 ? -8.946 -21.313 0.088 1.00 73.25 186 PRO A N 1
ATOM 1441 C CA . PRO A 1 186 ? -10.265 -21.088 0.656 1.00 73.25 186 PRO A CA 1
ATOM 1442 C C . PRO A 1 186 ? -10.083 -20.591 2.094 1.00 73.25 186 PRO A C 1
ATOM 1444 O O . PRO A 1 186 ? -9.839 -21.371 3.015 1.00 73.25 186 PRO A O 1
ATOM 1447 N N . TYR A 1 187 ? -10.137 -19.274 2.278 1.00 70.81 187 TYR A N 1
ATOM 1448 C CA . TYR A 1 187 ? -9.960 -18.645 3.579 1.00 70.81 187 TYR A CA 1
ATOM 1449 C C . TYR A 1 187 ? -11.323 -18.291 4.167 1.00 70.81 187 TYR A C 1
ATOM 1451 O O . TYR A 1 187 ? -11.990 -17.352 3.730 1.00 70.81 187 TYR A O 1
ATOM 1459 N N . ASN A 1 188 ? -11.743 -19.070 5.163 1.00 78.12 188 ASN A N 1
ATOM 1460 C CA . ASN A 1 188 ? -12.968 -18.806 5.903 1.00 78.12 188 ASN A CA 1
ATOM 1461 C C . ASN A 1 188 ? -12.654 -17.885 7.077 1.00 78.12 188 ASN A C 1
ATOM 1463 O O . ASN A 1 188 ? -11.857 -18.230 7.947 1.00 78.12 188 ASN A O 1
ATOM 1467 N N . THR A 1 189 ? -13.323 -16.739 7.120 1.00 80.94 189 THR A N 1
ATOM 1468 C CA . THR A 1 189 ? -13.268 -15.835 8.266 1.00 80.94 189 THR A CA 1
ATOM 1469 C C . THR A 1 189 ? -14.460 -16.067 9.192 1.00 80.94 189 THR A C 1
ATOM 1471 O O . THR A 1 189 ? -15.572 -16.343 8.741 1.00 80.94 189 THR A O 1
ATOM 1474 N N . THR A 1 190 ? -14.231 -15.947 10.498 1.00 83.06 190 THR A N 1
ATOM 1475 C CA . THR A 1 190 ? -15.290 -15.884 11.518 1.00 83.06 190 THR A CA 1
ATOM 1476 C C . THR A 1 190 ? -15.556 -14.450 11.972 1.00 83.06 190 THR A C 1
ATOM 1478 O O . THR A 1 190 ? -16.314 -14.237 12.915 1.00 83.06 190 THR A O 1
ATOM 1481 N N . ASN A 1 191 ? -14.883 -13.472 11.364 1.00 87.69 191 ASN A N 1
ATOM 1482 C CA . ASN A 1 191 ? -15.033 -12.072 11.707 1.00 87.69 191 ASN A CA 1
ATOM 1483 C C . ASN A 1 191 ? -16.400 -11.557 11.227 1.00 87.69 191 ASN A C 1
ATOM 1485 O O . ASN A 1 191 ? -16.811 -11.819 10.098 1.00 87.69 191 ASN A O 1
ATOM 1489 N N . THR A 1 192 ? -17.104 -10.839 12.099 1.00 89.19 192 THR A N 1
ATOM 1490 C CA . THR A 1 192 ? -18.437 -10.281 11.825 1.00 89.19 192 THR A CA 1
ATOM 1491 C C . THR A 1 192 ? -18.470 -8.761 11.962 1.00 89.19 192 THR A C 1
ATOM 1493 O O . THR A 1 192 ? -19.550 -8.186 12.086 1.00 89.19 192 THR A O 1
ATOM 1496 N N . GLU A 1 193 ? -17.309 -8.110 12.027 1.00 89.62 193 GLU A N 1
ATOM 1497 C CA . GLU A 1 193 ? -17.233 -6.659 12.155 1.00 89.62 193 GLU A CA 1
ATOM 1498 C C . GLU A 1 193 ? -17.671 -5.983 10.860 1.00 89.62 193 GLU A C 1
ATOM 1500 O O . GLU A 1 193 ? -17.370 -6.434 9.752 1.00 89.62 193 GLU A O 1
ATOM 1505 N N . SER A 1 194 ? -18.395 -4.879 11.009 1.00 87.38 194 SER A N 1
ATOM 1506 C CA . SER A 1 194 ? -18.728 -4.020 9.883 1.00 87.38 194 SER A CA 1
ATOM 1507 C C . SER A 1 194 ? -17.488 -3.291 9.374 1.00 87.38 194 SER A C 1
ATOM 1509 O O . SER A 1 194 ? -16.473 -3.162 10.061 1.00 87.38 194 SER A O 1
ATOM 1511 N N . LEU A 1 195 ? -17.578 -2.749 8.164 1.00 83.25 195 LEU A N 1
ATOM 1512 C CA . LEU A 1 195 ? -16.496 -1.976 7.566 1.00 83.25 195 LEU A CA 1
ATOM 1513 C C . LEU A 1 195 ? -16.149 -0.732 8.395 1.00 83.25 195 LEU A C 1
ATOM 1515 O O . LEU A 1 195 ? -14.976 -0.439 8.609 1.00 83.25 195 LEU A O 1
ATOM 1519 N N . HIS A 1 196 ? -17.167 -0.065 8.941 1.00 86.75 196 HIS A N 1
ATOM 1520 C CA . HIS A 1 196 ? -16.999 1.015 9.909 1.00 86.75 196 HIS A CA 1
ATOM 1521 C C . HIS A 1 196 ? -16.180 0.577 11.139 1.00 86.75 196 HIS A C 1
ATOM 1523 O O . HIS A 1 196 ? -15.249 1.276 11.540 1.00 86.75 196 HIS A O 1
ATOM 1529 N N . GLN A 1 197 ? -16.487 -0.593 11.714 1.00 90.56 197 GLN A N 1
ATOM 1530 C CA . GLN A 1 197 ? -15.758 -1.135 12.867 1.00 90.56 197 GLN A CA 1
ATOM 1531 C C . GLN A 1 197 ? -14.316 -1.505 12.510 1.00 90.56 197 GLN A C 1
ATOM 1533 O O . GLN A 1 197 ? -13.403 -1.192 13.271 1.00 90.56 197 GLN A O 1
ATOM 1538 N N . LEU A 1 198 ? -14.095 -2.123 11.347 1.00 90.19 198 LEU A N 1
ATOM 1539 C CA . LEU A 1 198 ? -12.757 -2.476 10.870 1.00 90.19 198 LEU A CA 1
ATOM 1540 C C . LEU A 1 198 ? -11.901 -1.236 10.612 1.00 90.19 198 LEU A C 1
ATOM 1542 O O . LEU A 1 198 ? -10.730 -1.214 10.980 1.00 90.19 198 LEU A O 1
ATOM 1546 N N . LEU A 1 199 ? -12.477 -0.189 10.023 1.00 87.81 199 LEU A N 1
ATOM 1547 C CA . LEU A 1 199 ? -11.746 1.039 9.740 1.00 87.81 199 LEU A CA 1
ATOM 1548 C C . LEU A 1 199 ? -11.407 1.806 11.025 1.00 87.81 199 LEU A C 1
ATOM 1550 O O . LEU A 1 199 ? -10.252 2.179 11.226 1.00 87.81 199 LEU A O 1
ATOM 1554 N N . GLY A 1 200 ? -12.371 1.980 11.934 1.00 90.25 200 GLY A N 1
ATOM 1555 C CA . GLY A 1 200 ? -12.102 2.581 13.244 1.00 90.25 200 GLY A CA 1
ATOM 1556 C C . GLY A 1 200 ? -11.089 1.766 14.051 1.00 90.25 200 GLY A C 1
ATOM 1557 O O . GLY A 1 200 ? -10.149 2.312 14.631 1.00 90.25 200 GLY A O 1
ATOM 1558 N N . GLY A 1 201 ? -11.219 0.439 14.010 1.00 93.81 201 GLY A N 1
ATOM 1559 C CA . GLY A 1 201 ? -10.296 -0.495 14.640 1.00 93.81 201 GLY A CA 1
ATOM 1560 C C . GLY A 1 201 ? -8.883 -0.455 14.051 1.00 93.81 201 GLY A C 1
ATOM 1561 O O . GLY A 1 201 ? -7.932 -0.634 14.805 1.00 93.81 201 GLY A O 1
ATOM 1562 N N . PHE A 1 202 ? -8.723 -0.185 12.753 1.00 92.81 202 PHE A N 1
ATOM 1563 C CA . PHE A 1 202 ? -7.420 0.007 12.107 1.00 92.81 202 PHE A CA 1
ATOM 1564 C C . PHE A 1 202 ? -6.695 1.234 12.674 1.00 92.81 202 PHE A C 1
ATOM 1566 O O . PHE A 1 202 ? -5.549 1.125 13.118 1.00 92.81 202 PHE A O 1
ATOM 1573 N N . PHE A 1 203 ? -7.376 2.386 12.727 1.00 90.38 203 PHE A N 1
ATOM 1574 C CA . PHE A 1 203 ? -6.805 3.612 13.293 1.00 90.38 203 PHE A CA 1
ATOM 1575 C C . PHE A 1 203 ? -6.467 3.433 14.771 1.00 90.38 203 PHE A C 1
ATOM 1577 O O . PHE A 1 203 ? -5.375 3.803 15.207 1.00 90.38 203 PHE A O 1
ATOM 1584 N N . LYS A 1 204 ? -7.369 2.801 15.531 1.00 95.69 204 LYS A N 1
ATOM 1585 C CA . LYS A 1 204 ? -7.141 2.486 16.941 1.00 95.69 204 LYS A CA 1
ATOM 1586 C C . LYS A 1 204 ? -5.921 1.589 17.128 1.00 95.69 204 LYS A C 1
ATOM 1588 O O . LYS A 1 204 ? -5.023 1.944 17.888 1.00 95.69 204 LYS A O 1
ATOM 1593 N N . TYR A 1 205 ? -5.844 0.491 16.377 1.00 96.69 205 TYR A N 1
ATOM 1594 C CA . TYR A 1 205 ? -4.749 -0.474 16.454 1.00 96.69 205 TYR A CA 1
ATOM 1595 C C . TYR A 1 205 ? -3.393 0.199 16.246 1.00 96.69 205 TYR A C 1
ATOM 1597 O O . TYR A 1 205 ? -2.499 0.054 17.075 1.00 96.69 205 TYR A O 1
ATOM 1605 N N . TYR A 1 206 ? -3.247 0.994 15.185 1.00 94.62 206 TYR A N 1
ATOM 1606 C CA . TYR A 1 206 ? -1.982 1.671 14.902 1.00 94.62 206 TYR A CA 1
ATOM 1607 C C . TYR A 1 206 ? -1.711 2.902 15.768 1.00 94.62 206 TYR A C 1
ATOM 1609 O O . TYR A 1 206 ? -0.557 3.315 15.873 1.00 94.62 206 TYR A O 1
ATOM 1617 N N . SER A 1 207 ? -2.725 3.461 16.436 1.00 94.06 207 SER A N 1
ATOM 1618 C CA . SER A 1 207 ? -2.511 4.476 17.473 1.00 94.06 207 SER A CA 1
ATOM 1619 C C . SER A 1 207 ? -1.865 3.906 18.745 1.00 94.06 207 SER A C 1
ATOM 1621 O O . SER A 1 207 ? -1.175 4.635 19.458 1.00 94.06 207 SER A O 1
ATOM 1623 N N . GLU A 1 208 ? -2.054 2.607 19.000 1.00 96.56 208 GLU A N 1
ATOM 1624 C CA . GLU A 1 208 ? -1.585 1.888 20.194 1.00 96.56 208 GLU A CA 1
ATOM 1625 C C . GLU A 1 208 ? -0.414 0.931 19.901 1.00 96.56 208 GLU A C 1
ATOM 1627 O O . GLU A 1 208 ? 0.245 0.449 20.823 1.00 96.56 208 GLU A O 1
ATOM 1632 N N . PHE A 1 209 ? -0.132 0.649 18.625 1.00 97.00 209 PHE A N 1
ATOM 1633 C CA . PHE A 1 209 ? 0.910 -0.287 18.216 1.00 97.00 209 PHE A CA 1
ATOM 1634 C C . PHE A 1 209 ? 2.301 0.172 18.674 1.00 97.00 209 PHE A C 1
ATOM 1636 O O . PHE A 1 209 ? 2.764 1.270 18.348 1.00 97.00 209 PHE A O 1
ATOM 1643 N N . ASN A 1 210 ? 3.007 -0.706 19.392 1.00 95.94 210 ASN A N 1
ATOM 1644 C CA . ASN A 1 210 ? 4.350 -0.427 19.882 1.00 95.94 210 ASN A CA 1
ATOM 1645 C C . ASN A 1 210 ? 5.404 -0.640 18.780 1.00 95.94 210 ASN A C 1
ATOM 1647 O O . ASN A 1 210 ? 6.067 -1.675 18.719 1.00 95.94 210 ASN A O 1
ATOM 1651 N N . PHE A 1 211 ? 5.572 0.370 17.924 1.00 93.75 211 PHE A N 1
ATOM 1652 C CA . PHE A 1 211 ? 6.598 0.378 16.874 1.00 93.75 211 PHE A CA 1
ATOM 1653 C C . PHE A 1 211 ? 8.036 0.363 17.415 1.00 93.75 211 PHE A C 1
ATOM 1655 O O . PHE A 1 211 ? 8.955 0.051 16.661 1.00 93.75 211 PHE A O 1
ATOM 1662 N N . GLU A 1 212 ? 8.264 0.694 18.689 1.00 92.19 212 GLU A N 1
ATOM 1663 C CA . GLU A 1 212 ? 9.604 0.659 19.289 1.00 92.19 212 GLU A CA 1
ATOM 1664 C C . GLU A 1 212 ? 10.046 -0.776 19.576 1.00 92.19 212 GLU A C 1
ATOM 1666 O O . GLU A 1 212 ? 11.210 -1.110 19.388 1.00 92.19 212 GLU A O 1
ATOM 1671 N N . GLU A 1 213 ? 9.118 -1.648 19.970 1.00 92.69 213 GLU A N 1
ATOM 1672 C CA . GLU A 1 213 ? 9.426 -3.046 20.287 1.00 92.69 213 GLU A CA 1
ATOM 1673 C C . GLU A 1 213 ? 9.122 -4.011 19.142 1.00 92.69 213 GLU A C 1
ATOM 1675 O O . GLU A 1 213 ? 9.756 -5.066 19.056 1.00 92.69 213 GLU A O 1
ATOM 1680 N N . TYR A 1 214 ? 8.185 -3.663 18.256 1.00 93.75 214 TYR A N 1
ATOM 1681 C CA . TYR A 1 214 ? 7.668 -4.576 17.242 1.00 93.75 214 TYR A CA 1
ATOM 1682 C C . TYR A 1 214 ? 7.718 -4.012 15.825 1.00 93.75 214 TYR A C 1
ATOM 1684 O O . TYR A 1 214 ? 7.582 -2.817 15.566 1.00 93.75 214 TYR A O 1
ATOM 1692 N N . LEU A 1 215 ? 7.857 -4.948 14.897 1.00 92.38 215 LEU A N 1
ATOM 1693 C CA . LEU A 1 215 ? 7.812 -4.769 13.458 1.00 92.38 215 LEU A CA 1
ATOM 1694 C C . LEU A 1 215 ? 6.447 -5.226 12.946 1.00 92.38 215 LEU A C 1
ATOM 1696 O O . LEU A 1 215 ? 5.886 -6.215 13.435 1.00 92.38 215 LEU A O 1
ATOM 1700 N N . VAL A 1 216 ? 5.944 -4.550 11.918 1.00 94.69 216 VAL A N 1
ATOM 1701 C CA . VAL A 1 216 ? 4.768 -5.005 11.171 1.00 94.69 216 VAL A CA 1
ATOM 1702 C C . VAL A 1 216 ? 5.250 -6.017 10.136 1.00 94.69 216 VAL A C 1
ATOM 1704 O O . VAL A 1 216 ? 5.948 -5.649 9.195 1.00 94.69 216 VAL A O 1
ATOM 1707 N N . THR A 1 217 ? 4.891 -7.291 10.304 1.00 92.94 217 THR A N 1
ATOM 1708 C CA . THR A 1 217 ? 5.361 -8.387 9.438 1.00 92.94 217 THR A CA 1
ATOM 1709 C C . THR A 1 217 ? 4.197 -9.139 8.787 1.00 92.94 217 THR A C 1
ATOM 1711 O O . THR A 1 217 ? 3.761 -10.166 9.318 1.00 92.94 217 THR A O 1
ATOM 1714 N N . PRO A 1 218 ? 3.686 -8.667 7.628 1.00 93.06 218 PRO A N 1
ATOM 1715 C CA . PRO A 1 218 ? 2.600 -9.323 6.895 1.00 93.06 218 PRO A CA 1
ATOM 1716 C C . PRO A 1 218 ? 2.908 -10.767 6.480 1.00 93.06 218 PRO A C 1
ATOM 1718 O O . PRO A 1 218 ? 1.999 -11.591 6.350 1.00 93.06 218 PRO A O 1
ATOM 1721 N N . PHE A 1 219 ? 4.189 -11.104 6.288 1.00 90.56 219 PHE A N 1
ATOM 1722 C CA . PHE A 1 219 ? 4.596 -12.464 5.944 1.00 90.56 219 PHE A CA 1
ATOM 1723 C C . PHE A 1 219 ? 4.270 -13.456 7.066 1.00 90.56 219 PHE A C 1
ATOM 1725 O O . PHE A 1 219 ? 3.673 -14.499 6.812 1.00 90.56 219 PHE A O 1
ATOM 1732 N N . THR A 1 220 ? 4.607 -13.135 8.318 1.00 89.81 220 THR A N 1
ATOM 1733 C CA . THR A 1 220 ? 4.300 -14.007 9.466 1.00 89.81 220 THR A CA 1
ATOM 1734 C C . THR A 1 220 ? 2.871 -13.818 9.971 1.00 89.81 220 THR A C 1
ATOM 1736 O O . THR A 1 220 ? 2.314 -14.729 10.579 1.00 89.81 220 THR A O 1
ATOM 1739 N N . GLY A 1 221 ? 2.267 -12.656 9.708 1.00 92.38 221 GLY A N 1
ATOM 1740 C CA . GLY A 1 221 ? 0.919 -12.302 10.145 1.00 92.38 221 GLY A CA 1
ATOM 1741 C C . GLY A 1 221 ? 0.790 -11.968 11.629 1.00 92.38 221 GLY A C 1
ATOM 1742 O O . GLY A 1 221 ? -0.322 -11.910 12.144 1.00 92.38 221 GLY A O 1
ATOM 1743 N N . ARG A 1 222 ? 1.905 -11.750 12.333 1.00 92.81 222 ARG A N 1
ATOM 1744 C CA . ARG A 1 222 ? 1.947 -11.407 13.765 1.00 92.81 222 ARG A CA 1
ATOM 1745 C C . ARG A 1 222 ? 3.012 -10.344 14.034 1.00 92.81 222 ARG A C 1
ATOM 1747 O O . ARG A 1 222 ? 3.982 -10.320 13.284 1.00 92.81 222 ARG A O 1
ATOM 1754 N N . PRO A 1 223 ? 2.889 -9.497 15.071 1.00 94.31 223 PRO A N 1
ATOM 1755 C CA . PRO A 1 223 ? 3.942 -8.546 15.422 1.00 94.31 223 PRO A CA 1
ATOM 1756 C C . PRO A 1 223 ? 5.243 -9.288 15.729 1.00 94.31 223 PRO A C 1
ATOM 1758 O O . PRO A 1 223 ? 5.245 -10.229 16.525 1.00 94.31 223 PRO A O 1
ATOM 1761 N N . THR A 1 224 ? 6.346 -8.879 15.104 1.00 90.25 224 THR A N 1
ATOM 1762 C CA . THR A 1 224 ? 7.647 -9.526 15.321 1.00 90.25 224 THR A CA 1
ATOM 1763 C C . THR A 1 224 ? 8.536 -8.625 16.174 1.00 90.25 224 THR A C 1
ATOM 1765 O O . THR A 1 224 ? 8.721 -7.468 15.800 1.00 90.25 224 THR A O 1
ATOM 1768 N N . PRO A 1 225 ? 9.086 -9.104 17.307 1.00 89.88 225 PRO A N 1
ATOM 1769 C CA . PRO A 1 225 ? 9.992 -8.307 18.129 1.00 89.88 225 PRO A CA 1
ATOM 1770 C C . PRO A 1 225 ? 11.200 -7.809 17.330 1.00 89.88 225 PRO A C 1
ATOM 1772 O O . PRO A 1 225 ? 11.775 -8.565 16.549 1.00 89.88 225 PRO A O 1
ATOM 1775 N N . ARG A 1 226 ? 11.651 -6.574 17.562 1.00 85.94 226 ARG A N 1
ATOM 1776 C CA . ARG A 1 226 ? 12.850 -6.029 16.894 1.00 85.94 226 ARG A CA 1
ATOM 1777 C C . ARG A 1 226 ? 14.132 -6.797 17.216 1.00 85.94 226 ARG A C 1
ATOM 1779 O O . ARG A 1 226 ? 15.057 -6.813 16.417 1.00 85.94 226 ARG A O 1
ATOM 1786 N N . ASN A 1 227 ? 14.186 -7.449 18.377 1.00 83.12 227 ASN A N 1
ATOM 1787 C CA . ASN A 1 227 ? 15.309 -8.293 18.792 1.00 83.12 227 ASN A CA 1
ATOM 1788 C C . ASN A 1 227 ? 15.206 -9.749 18.292 1.00 83.12 227 ASN A C 1
ATOM 1790 O O . ASN A 1 227 ? 16.018 -10.591 18.682 1.00 83.12 227 ASN A O 1
ATOM 1794 N N . ALA A 1 228 ? 14.197 -10.069 17.476 1.00 76.50 228 ALA A N 1
ATOM 1795 C CA . ALA A 1 228 ? 14.018 -11.397 16.915 1.00 76.50 228 ALA A CA 1
ATOM 1796 C C . ALA A 1 228 ? 15.173 -11.757 15.966 1.00 76.50 228 ALA A C 1
ATOM 1798 O O . ALA A 1 228 ? 15.674 -10.923 15.216 1.00 76.50 228 ALA A O 1
ATOM 1799 N N . SER A 1 229 ? 15.580 -13.031 15.972 1.00 67.25 229 SER A N 1
ATOM 1800 C CA . SER A 1 229 ? 16.593 -13.531 15.036 1.00 67.25 229 SER A CA 1
ATOM 1801 C C . SER A 1 229 ? 16.125 -13.375 13.589 1.00 67.25 229 SER A C 1
ATOM 1803 O O . SER A 1 229 ? 14.956 -13.646 13.303 1.00 67.25 229 SER A O 1
ATOM 1805 N N . THR A 1 230 ? 17.051 -13.063 12.677 1.00 65.06 230 THR A N 1
ATOM 1806 C CA . THR A 1 230 ? 16.808 -12.950 11.225 1.00 65.06 230 THR A CA 1
ATOM 1807 C C . THR A 1 230 ? 16.085 -14.170 10.639 1.00 65.06 230 THR A C 1
ATOM 1809 O O . THR A 1 230 ? 15.240 -14.026 9.755 1.00 65.06 230 THR A O 1
ATOM 1812 N N . ASP A 1 231 ? 16.313 -15.356 11.213 1.00 62.97 231 ASP A N 1
ATOM 1813 C CA . ASP A 1 231 ? 15.606 -16.597 10.880 1.00 62.97 231 ASP A CA 1
ATOM 1814 C C . ASP A 1 231 ? 14.080 -16.450 10.890 1.00 62.97 231 ASP A C 1
ATOM 1816 O O . ASP A 1 231 ? 13.412 -17.029 10.048 1.00 62.97 231 ASP A O 1
ATOM 1820 N N . ILE A 1 232 ? 13.498 -15.656 11.794 1.00 60.88 232 ILE A N 1
ATOM 1821 C CA . ILE A 1 232 ? 12.036 -15.532 11.928 1.00 60.88 232 ILE A CA 1
ATOM 1822 C C . ILE A 1 232 ? 11.410 -14.848 10.703 1.00 60.88 232 ILE A C 1
ATOM 1824 O O . ILE A 1 232 ? 10.277 -15.168 10.339 1.00 60.88 232 ILE A O 1
ATOM 1828 N N . PHE A 1 233 ? 12.157 -13.967 10.035 1.00 61.38 233 PHE A N 1
ATOM 1829 C CA . PHE A 1 233 ? 11.723 -13.281 8.814 1.00 61.38 233 PHE A CA 1
ATOM 1830 C C . PHE A 1 233 ? 11.902 -14.155 7.569 1.00 61.38 233 PHE A C 1
ATOM 1832 O O . PHE A 1 233 ? 11.150 -14.022 6.607 1.00 61.38 233 PHE A O 1
ATOM 1839 N N . MET A 1 234 ? 12.870 -15.075 7.600 1.00 58.44 234 MET A N 1
ATOM 1840 C CA . MET A 1 234 ? 13.234 -15.925 6.462 1.00 58.44 234 MET A CA 1
ATOM 1841 C C . MET A 1 234 ? 12.526 -17.284 6.480 1.00 58.44 234 MET A C 1
ATOM 1843 O O . MET A 1 234 ? 12.197 -17.834 5.426 1.00 58.44 234 MET A O 1
ATOM 1847 N N . CYS A 1 235 ? 12.306 -17.844 7.666 1.00 56.84 235 CYS A N 1
ATOM 1848 C CA . CYS A 1 235 ? 11.706 -19.150 7.903 1.00 56.84 235 CYS A CA 1
ATOM 1849 C C . CYS A 1 235 ? 11.362 -19.279 9.403 1.00 56.84 235 CYS A C 1
ATOM 1851 O O . CYS A 1 235 ? 12.243 -19.611 10.203 1.00 56.84 235 CYS A O 1
ATOM 1853 N N . PRO A 1 236 ? 10.109 -19.016 9.828 1.00 52.72 236 PRO A N 1
ATOM 1854 C CA . PRO A 1 236 ? 9.717 -19.153 11.229 1.00 52.72 236 PRO A CA 1
ATOM 1855 C C . PRO A 1 236 ? 10.158 -20.516 11.777 1.00 52.72 236 PRO A C 1
ATOM 1857 O O . PRO A 1 236 ? 9.951 -21.535 11.123 1.00 52.72 236 PRO A O 1
ATOM 1860 N N . LYS A 1 237 ? 10.780 -20.561 12.964 1.00 45.34 237 LYS A N 1
ATOM 1861 C CA . LYS A 1 237 ? 11.387 -21.787 13.539 1.00 45.34 237 LYS A CA 1
ATOM 1862 C C . LYS A 1 237 ? 10.412 -22.966 13.677 1.00 45.34 237 LYS A C 1
ATOM 1864 O O . LYS A 1 237 ? 10.845 -24.105 13.820 1.00 45.34 237 LYS A O 1
ATOM 1869 N N . GLU A 1 238 ? 9.110 -22.703 13.584 1.00 43.22 238 GLU A N 1
ATOM 1870 C CA . GLU A 1 238 ? 8.044 -23.701 13.469 1.00 43.22 238 GLU A CA 1
ATOM 1871 C C . GLU A 1 238 ? 8.107 -24.528 12.153 1.00 43.22 238 GLU A C 1
ATOM 1873 O O . GLU A 1 238 ? 7.371 -25.501 12.008 1.00 43.22 238 GLU A O 1
ATOM 1878 N N . CYS A 1 239 ? 8.993 -24.187 11.205 1.00 44.91 239 CYS A N 1
ATOM 1879 C CA . CYS A 1 239 ? 8.984 -24.660 9.815 1.00 44.91 239 CYS A CA 1
ATOM 1880 C C . CYS A 1 239 ? 10.201 -25.534 9.441 1.00 44.91 239 CYS A C 1
ATOM 1882 O O . CYS A 1 239 ? 10.874 -25.293 8.436 1.00 44.91 239 CYS A O 1
ATOM 1884 N N . THR A 1 240 ? 10.498 -26.590 10.204 1.00 40.53 240 THR A N 1
ATOM 1885 C CA . THR A 1 240 ? 11.591 -27.539 9.878 1.00 40.53 240 THR A CA 1
ATOM 1886 C C . THR A 1 240 ? 11.387 -28.314 8.563 1.00 40.53 240 THR A C 1
ATOM 1888 O O . THR A 1 240 ? 12.330 -28.933 8.070 1.00 40.53 240 THR A O 1
ATOM 1891 N N . SER A 1 241 ? 10.196 -28.250 7.957 1.00 42.97 241 SER A N 1
ATOM 1892 C CA . SER A 1 241 ? 9.809 -28.951 6.723 1.00 42.97 241 SER A CA 1
ATOM 1893 C C . SER A 1 241 ? 9.753 -28.078 5.458 1.00 42.97 241 SER A C 1
ATOM 1895 O O . SER A 1 241 ? 9.407 -28.586 4.389 1.00 42.97 241 SER A O 1
ATOM 1897 N N . TYR A 1 242 ? 10.095 -26.785 5.530 1.00 46.91 242 TYR A N 1
ATOM 1898 C CA . TYR A 1 242 ? 9.973 -25.876 4.384 1.00 46.91 242 TYR A CA 1
ATOM 1899 C C . TYR A 1 242 ? 11.111 -26.093 3.365 1.00 46.91 242 TYR A C 1
ATOM 1901 O O . TYR A 1 242 ? 12.152 -25.436 3.399 1.00 46.91 242 TYR A O 1
ATOM 1909 N N . ASN A 1 243 ? 10.929 -27.044 2.444 1.00 48.34 243 ASN A N 1
ATOM 1910 C CA . ASN A 1 243 ? 11.901 -27.336 1.382 1.00 48.34 243 ASN A CA 1
ATOM 1911 C C . ASN A 1 243 ? 11.836 -26.342 0.205 1.00 48.34 243 ASN A C 1
ATOM 1913 O O . ASN A 1 243 ? 12.835 -26.166 -0.486 1.00 48.34 243 ASN A O 1
ATOM 1917 N N . ASN A 1 244 ? 10.710 -25.646 -0.002 1.00 49.69 244 ASN A N 1
ATOM 1918 C CA . ASN A 1 244 ? 10.509 -24.816 -1.197 1.00 49.69 244 ASN A CA 1
ATOM 1919 C C . ASN A 1 244 ? 11.242 -23.457 -1.149 1.00 49.69 244 ASN A C 1
ATOM 1921 O O . ASN A 1 244 ? 11.790 -23.043 -2.167 1.00 49.69 244 ASN A O 1
ATOM 1925 N N . THR A 1 245 ? 11.351 -22.779 0.006 1.00 48.91 245 THR A N 1
ATOM 1926 C CA . THR A 1 245 ? 12.151 -21.535 0.118 1.00 48.91 245 THR A CA 1
ATOM 1927 C C . THR A 1 245 ? 13.637 -21.808 0.128 1.00 48.91 245 THR A C 1
ATOM 1929 O O . THR A 1 245 ? 14.359 -20.940 -0.341 1.00 48.91 245 THR A O 1
ATOM 1932 N N . LYS A 1 246 ? 14.107 -22.982 0.582 1.00 51.34 246 LYS A N 1
ATOM 1933 C CA . LYS A 1 246 ? 15.537 -23.331 0.494 1.00 51.34 246 LYS A CA 1
ATOM 1934 C C . LYS A 1 246 ? 16.048 -23.235 -0.945 1.00 51.34 246 LYS A C 1
ATOM 1936 O O . LYS A 1 246 ? 17.174 -22.806 -1.152 1.00 51.34 246 LYS A O 1
ATOM 1941 N N . ASN A 1 247 ? 15.208 -23.540 -1.935 1.00 52.56 247 ASN A N 1
ATOM 1942 C CA . ASN A 1 247 ? 15.579 -23.402 -3.342 1.00 52.56 247 ASN A CA 1
ATOM 1943 C C . ASN A 1 247 ? 15.701 -21.934 -3.796 1.00 52.56 247 ASN A C 1
ATOM 1945 O O . ASN A 1 247 ? 16.595 -21.637 -4.583 1.00 52.56 247 ASN A O 1
ATOM 1949 N N . CYS A 1 248 ? 14.857 -21.018 -3.299 1.00 52.94 248 CYS A N 1
ATOM 1950 C CA . CYS A 1 248 ? 14.951 -19.591 -3.639 1.00 52.94 248 CYS A CA 1
ATOM 1951 C C . CYS A 1 248 ? 16.049 -18.870 -2.839 1.00 52.94 248 CYS A C 1
ATOM 1953 O O . CYS A 1 248 ? 16.828 -18.112 -3.411 1.00 52.94 248 CYS A O 1
ATOM 1955 N N . THR A 1 249 ? 16.176 -19.142 -1.535 1.00 50.62 249 THR A N 1
ATOM 1956 C CA . THR A 1 249 ? 17.175 -18.484 -0.683 1.00 50.62 249 THR A CA 1
ATOM 1957 C C . THR A 1 249 ? 18.597 -18.899 -1.045 1.00 50.62 249 THR A C 1
ATOM 1959 O O . THR A 1 249 ? 19.476 -18.050 -1.029 1.00 50.62 249 THR A O 1
ATOM 1962 N N . MET A 1 250 ? 18.843 -20.142 -1.479 1.00 46.88 250 MET A N 1
ATOM 1963 C CA . MET A 1 250 ? 20.170 -20.562 -1.965 1.00 46.88 250 MET A CA 1
ATOM 1964 C C . MET A 1 250 ? 20.620 -19.858 -3.259 1.00 46.88 250 MET A C 1
ATOM 1966 O O . MET A 1 250 ? 21.798 -19.934 -3.601 1.00 46.88 250 MET A O 1
ATOM 1970 N N . GLN A 1 251 ? 19.718 -19.177 -3.976 1.00 45.31 251 GLN A N 1
ATOM 1971 C CA . GLN A 1 251 ? 20.054 -18.356 -5.147 1.00 45.31 251 GLN A CA 1
ATOM 1972 C C . GLN A 1 251 ? 20.300 -16.885 -4.799 1.00 45.31 251 GLN A C 1
ATOM 1974 O O . GLN A 1 251 ? 20.787 -16.138 -5.648 1.00 45.31 251 GLN A O 1
ATOM 1979 N N . HIS A 1 252 ? 19.991 -16.455 -3.571 1.00 46.66 252 HIS A N 1
ATOM 1980 C CA . HIS A 1 252 ? 20.345 -15.116 -3.127 1.00 46.66 252 HIS A CA 1
ATOM 1981 C C . HIS A 1 252 ? 21.863 -15.084 -2.881 1.00 46.66 252 HIS A C 1
ATOM 1983 O O . HIS A 1 252 ? 22.342 -15.863 -2.053 1.00 46.66 252 HIS A O 1
ATOM 1989 N N . PRO A 1 253 ? 22.646 -14.211 -3.544 1.00 41.66 253 PRO A N 1
ATOM 1990 C CA . PRO A 1 253 ? 24.114 -14.237 -3.470 1.00 41.66 253 PRO A CA 1
ATOM 1991 C C . PRO A 1 253 ? 24.698 -14.032 -2.063 1.00 41.66 253 PRO A C 1
ATOM 1993 O O . PRO A 1 253 ? 25.904 -14.136 -1.890 1.00 41.66 253 PRO A O 1
ATOM 1996 N N . ASN A 1 254 ? 23.853 -13.709 -1.081 1.00 44.06 254 ASN A N 1
ATOM 1997 C CA . ASN A 1 254 ? 24.219 -13.090 0.182 1.00 44.06 254 ASN A CA 1
ATOM 1998 C C . ASN A 1 254 ? 23.205 -13.418 1.301 1.00 44.06 254 ASN A C 1
ATOM 2000 O O . ASN A 1 254 ? 22.736 -12.527 2.007 1.00 44.06 254 ASN A O 1
ATOM 2004 N N . VAL A 1 255 ? 22.811 -14.687 1.463 1.00 47.25 255 VAL A N 1
ATOM 2005 C CA . VAL A 1 255 ? 21.911 -15.108 2.568 1.00 47.25 255 VAL A CA 1
ATOM 2006 C C . VAL A 1 255 ? 22.459 -14.685 3.940 1.00 47.25 255 VAL A C 1
ATOM 2008 O O . VAL A 1 255 ? 21.693 -14.304 4.822 1.00 47.25 255 VAL A O 1
ATOM 2011 N N . ASP A 1 256 ? 23.787 -14.653 4.082 1.00 43.50 256 ASP A N 1
ATOM 2012 C CA . ASP A 1 256 ? 24.480 -14.242 5.308 1.00 43.50 256 ASP A CA 1
ATOM 2013 C C . ASP A 1 256 ? 24.477 -12.717 5.551 1.00 43.50 256 ASP A C 1
ATOM 2015 O O . ASP A 1 256 ? 24.867 -12.274 6.631 1.00 43.50 256 ASP A O 1
ATOM 2019 N N . THR A 1 257 ? 24.030 -11.892 4.590 1.00 43.41 257 THR A N 1
ATOM 2020 C CA . THR A 1 257 ? 24.009 -10.420 4.719 1.00 43.41 257 THR A CA 1
ATOM 2021 C C . THR A 1 257 ? 22.631 -9.790 4.527 1.00 43.41 257 THR A C 1
ATOM 2023 O O . THR A 1 257 ? 22.564 -8.576 4.324 1.00 43.41 257 THR A O 1
ATOM 2026 N N . CYS A 1 258 ? 21.533 -10.553 4.596 1.00 49.66 258 CYS A N 1
ATOM 2027 C CA . CYS A 1 258 ? 20.187 -9.975 4.698 1.00 49.66 258 CYS A CA 1
ATOM 2028 C C . CYS A 1 258 ? 20.025 -9.294 6.070 1.00 49.66 258 CYS A C 1
ATOM 2030 O O . CYS A 1 258 ? 19.401 -9.819 6.994 1.00 49.66 258 CYS A O 1
ATOM 2032 N N . ILE A 1 259 ? 20.655 -8.130 6.218 1.00 53.12 259 ILE A N 1
ATOM 2033 C CA . ILE A 1 259 ? 20.527 -7.254 7.373 1.00 53.12 259 ILE A CA 1
ATOM 2034 C C . ILE A 1 259 ? 19.269 -6.441 7.128 1.00 53.12 259 ILE A C 1
ATOM 2036 O O . ILE A 1 259 ? 19.277 -5.453 6.397 1.00 53.12 259 ILE A O 1
ATOM 2040 N N . TYR A 1 260 ? 18.175 -6.882 7.736 1.00 62.31 260 TYR A N 1
ATOM 2041 C CA . TYR A 1 260 ? 16.982 -6.064 7.808 1.00 62.31 260 TYR A CA 1
ATOM 2042 C C . TYR A 1 260 ? 17.332 -4.795 8.596 1.00 62.31 260 TYR A C 1
ATOM 2044 O O . TYR A 1 260 ? 17.730 -4.876 9.760 1.00 62.31 260 TYR A O 1
ATOM 2052 N N . ASN A 1 261 ? 17.247 -3.624 7.962 1.00 61.25 261 ASN A N 1
ATOM 2053 C CA . ASN A 1 261 ? 17.574 -2.372 8.635 1.00 61.25 261 ASN A CA 1
ATOM 2054 C C . ASN A 1 261 ? 16.451 -2.006 9.621 1.00 61.25 261 ASN A C 1
ATOM 2056 O O . ASN A 1 261 ? 15.377 -1.543 9.225 1.00 61.25 261 ASN A O 1
ATOM 2060 N N . PHE A 1 262 ? 16.708 -2.234 10.909 1.00 65.00 262 PHE A N 1
ATOM 2061 C CA . PHE A 1 262 ? 15.793 -1.921 12.005 1.00 65.00 262 PHE A CA 1
ATOM 2062 C C . PHE A 1 262 ? 15.965 -0.505 12.568 1.00 65.00 262 PHE A C 1
ATOM 2064 O O . PHE A 1 262 ? 15.277 -0.170 13.531 1.00 65.00 262 PHE A O 1
ATOM 2071 N N . ASP A 1 263 ? 16.822 0.339 11.990 1.00 72.31 263 ASP A N 1
ATOM 2072 C CA . ASP A 1 263 ? 17.122 1.666 12.551 1.00 72.31 263 ASP A CA 1
ATOM 2073 C C . ASP A 1 263 ? 16.005 2.696 12.301 1.00 72.31 263 ASP A C 1
ATOM 2075 O O . ASP A 1 263 ? 16.039 3.814 12.812 1.00 72.31 263 ASP A O 1
ATOM 2079 N N . SER A 1 264 ? 14.973 2.330 11.539 1.00 84.50 264 SER A N 1
ATOM 2080 C CA . SER A 1 264 ? 13.794 3.165 11.315 1.00 84.50 264 SER A CA 1
ATOM 2081 C C . SER A 1 264 ? 12.787 3.074 12.468 1.00 84.50 264 SER A C 1
ATOM 2083 O O . SER A 1 264 ? 12.416 1.976 12.901 1.00 84.50 264 SER A O 1
ATOM 2085 N N . GLU A 1 265 ? 12.228 4.217 12.870 1.00 89.19 265 GLU A N 1
ATOM 2086 C CA . GLU A 1 265 ? 11.197 4.310 13.917 1.00 89.19 265 GLU A CA 1
ATOM 2087 C C . GLU A 1 265 ? 9.929 3.500 13.619 1.00 89.19 265 GLU A C 1
ATOM 2089 O O . GLU A 1 265 ? 9.298 2.981 14.536 1.00 89.19 265 GLU A O 1
ATOM 2094 N N . ILE A 1 266 ? 9.568 3.358 12.343 1.00 90.06 266 ILE A N 1
ATOM 2095 C CA . ILE A 1 266 ? 8.523 2.446 11.875 1.00 90.06 266 ILE A CA 1
ATOM 2096 C C . ILE A 1 266 ? 9.158 1.478 10.883 1.00 90.06 266 ILE A C 1
ATOM 2098 O O . ILE A 1 266 ? 9.842 1.896 9.951 1.00 90.06 266 ILE A O 1
ATOM 2102 N N . SER A 1 267 ? 8.904 0.187 11.074 1.00 91.50 267 SER A N 1
ATOM 2103 C CA . SER A 1 267 ? 9.372 -0.860 10.172 1.00 91.50 267 SER A CA 1
ATOM 2104 C C . SER A 1 267 ? 8.208 -1.740 9.744 1.00 91.50 267 SER A C 1
ATOM 2106 O O . SER A 1 267 ? 7.529 -2.351 10.575 1.00 91.50 267 SER A O 1
ATOM 2108 N N . ILE A 1 268 ? 7.990 -1.781 8.434 1.00 91.88 268 ILE A N 1
ATOM 2109 C CA . ILE A 1 268 ? 6.921 -2.529 7.783 1.00 91.88 268 ILE A CA 1
ATOM 2110 C C . ILE A 1 268 ? 7.572 -3.446 6.757 1.00 91.88 268 ILE A C 1
ATOM 2112 O O . ILE A 1 268 ? 8.317 -2.980 5.900 1.00 91.88 268 ILE A O 1
ATOM 2116 N N . GLN A 1 269 ? 7.315 -4.741 6.874 1.00 90.81 269 GLN A N 1
ATOM 2117 C CA . GLN A 1 269 ? 7.906 -5.753 6.013 1.00 90.81 269 GLN A CA 1
ATOM 2118 C C . GLN A 1 269 ? 7.188 -5.869 4.680 1.00 90.81 269 GLN A C 1
ATOM 2120 O O . GLN A 1 269 ? 5.962 -5.988 4.647 1.00 90.81 269 GLN A O 1
ATOM 2125 N N . ASP A 1 270 ? 7.964 -5.885 3.596 1.00 88.38 270 ASP A N 1
ATOM 2126 C CA . ASP A 1 270 ? 7.474 -6.368 2.312 1.00 88.38 270 ASP A CA 1
ATOM 2127 C C . ASP A 1 270 ? 7.163 -7.872 2.407 1.00 88.38 270 ASP A C 1
ATOM 2129 O O . ASP A 1 270 ? 7.943 -8.677 2.924 1.00 88.38 270 ASP A O 1
ATOM 2133 N N . ILE A 1 271 ? 5.980 -8.260 1.936 1.00 87.50 271 ILE A N 1
ATOM 2134 C CA . ILE A 1 271 ? 5.489 -9.632 2.072 1.00 87.50 271 ILE A CA 1
ATOM 2135 C C . ILE A 1 271 ? 6.287 -10.650 1.235 1.00 87.50 271 ILE A C 1
ATOM 2137 O O . ILE A 1 271 ? 6.321 -11.827 1.597 1.00 87.50 271 ILE A O 1
ATOM 2141 N N . PHE A 1 272 ? 6.948 -10.207 0.161 1.00 84.81 272 PHE A N 1
ATOM 2142 C CA . PHE A 1 272 ? 7.756 -11.026 -0.744 1.00 84.81 272 PHE A CA 1
ATOM 2143 C C . PHE A 1 272 ? 9.260 -10.825 -0.513 1.00 84.81 272 PHE A C 1
ATOM 2145 O O . PHE A 1 272 ? 9.980 -11.798 -0.269 1.00 84.81 272 PHE A O 1
ATOM 2152 N N . ARG A 1 273 ? 9.739 -9.575 -0.546 1.00 82.94 273 ARG A N 1
ATOM 2153 C CA . ARG A 1 273 ? 11.138 -9.189 -0.303 1.00 82.94 273 ARG A CA 1
ATOM 2154 C C . ARG A 1 273 ? 11.362 -8.972 1.186 1.00 82.94 273 ARG A C 1
ATOM 2156 O O . ARG A 1 273 ? 11.395 -7.863 1.700 1.00 82.94 273 ARG A O 1
ATOM 2163 N N . ARG A 1 274 ? 11.467 -10.082 1.913 1.00 81.94 274 ARG A N 1
ATOM 2164 C CA . ARG A 1 274 ? 11.369 -10.120 3.385 1.00 81.94 274 ARG A CA 1
ATOM 2165 C C . ARG A 1 274 ? 12.538 -9.460 4.118 1.00 81.94 274 ARG A C 1
ATOM 2167 O O . ARG A 1 274 ? 12.520 -9.469 5.348 1.00 81.94 274 ARG A O 1
ATOM 2174 N N . ASP A 1 275 ? 13.529 -8.941 3.398 1.00 77.81 275 ASP A N 1
ATOM 2175 C CA . ASP A 1 275 ? 14.621 -8.092 3.875 1.00 77.81 275 ASP A CA 1
ATOM 2176 C C . ASP A 1 275 ? 14.371 -6.581 3.688 1.00 77.81 275 ASP A C 1
ATOM 2178 O O . ASP A 1 275 ? 15.152 -5.765 4.179 1.00 77.81 275 ASP A O 1
ATOM 2182 N N . GLU A 1 276 ? 13.271 -6.195 3.034 1.00 84.06 276 GLU A N 1
ATOM 2183 C CA . GLU A 1 276 ? 12.945 -4.805 2.730 1.00 84.06 276 GLU A CA 1
ATOM 2184 C C . GLU A 1 276 ? 11.926 -4.193 3.685 1.00 84.06 276 GLU A C 1
ATOM 2186 O O . GLU A 1 276 ? 10.813 -4.691 3.875 1.00 84.06 276 GLU A O 1
ATOM 2191 N N . ASN A 1 277 ? 12.295 -3.023 4.211 1.00 87.62 277 ASN A N 1
ATOM 2192 C CA . ASN A 1 277 ? 11.397 -2.150 4.947 1.00 87.62 277 ASN A CA 1
ATOM 2193 C C . ASN A 1 277 ? 10.730 -1.128 4.016 1.00 87.62 277 ASN A C 1
ATOM 2195 O O . ASN A 1 277 ? 11.349 -0.137 3.627 1.00 87.62 277 ASN A O 1
ATOM 2199 N N . VAL A 1 278 ? 9.433 -1.292 3.754 1.00 87.69 278 VAL A N 1
ATOM 2200 C CA . VAL A 1 278 ? 8.662 -0.375 2.890 1.00 87.69 278 VAL A CA 1
ATOM 2201 C C . VAL A 1 278 ? 8.449 1.012 3.517 1.00 87.69 278 VAL A C 1
ATOM 2203 O O . VAL A 1 278 ? 8.029 1.949 2.840 1.00 87.69 278 VAL A O 1
ATOM 2206 N N . ALA A 1 279 ? 8.762 1.167 4.808 1.00 88.12 279 ALA A N 1
ATOM 2207 C CA . ALA A 1 279 ? 8.703 2.426 5.549 1.00 88.12 279 ALA A CA 1
ATOM 2208 C C . ALA A 1 279 ? 10.071 3.108 5.728 1.00 88.12 279 ALA A C 1
ATOM 2210 O O . ALA A 1 279 ? 10.155 4.096 6.456 1.00 88.12 279 ALA A O 1
ATOM 2211 N N . ILE A 1 280 ? 11.143 2.620 5.086 1.00 85.75 280 ILE A N 1
ATOM 2212 C CA . ILE A 1 280 ? 12.523 3.091 5.328 1.00 85.75 280 ILE A CA 1
ATOM 2213 C C . ILE A 1 280 ? 12.711 4.607 5.130 1.00 85.75 280 ILE A C 1
ATOM 2215 O O . ILE A 1 280 ? 13.559 5.221 5.770 1.00 85.75 280 ILE A O 1
ATOM 2219 N N . TRP A 1 281 ? 11.883 5.232 4.292 1.00 81.56 281 TRP A N 1
ATOM 2220 C CA . TRP A 1 281 ? 11.937 6.664 3.977 1.00 81.56 281 TRP A CA 1
ATOM 2221 C C . TRP A 1 281 ? 11.114 7.555 4.923 1.00 81.56 281 TRP A C 1
ATOM 2223 O O . TRP A 1 281 ? 11.014 8.771 4.715 1.00 81.56 281 TRP A O 1
ATOM 2233 N N . MET A 1 282 ? 10.475 6.978 5.945 1.00 83.56 282 MET A N 1
ATOM 2234 C CA . MET A 1 282 ? 9.732 7.749 6.937 1.00 83.56 282 MET A CA 1
ATOM 2235 C C . MET A 1 282 ? 10.694 8.433 7.912 1.00 83.56 282 MET A C 1
ATOM 2237 O O . MET A 1 282 ? 11.335 7.793 8.738 1.00 83.56 282 MET A O 1
ATOM 2241 N N . THR A 1 283 ? 10.764 9.762 7.836 1.00 86.56 283 THR A N 1
ATOM 2242 C CA . THR A 1 283 ? 11.492 10.583 8.812 1.00 86.56 283 THR A CA 1
ATOM 2243 C C . THR A 1 283 ? 10.745 10.643 10.146 1.00 86.56 283 THR A C 1
ATOM 2245 O O . THR A 1 283 ? 9.526 10.463 10.183 1.00 86.56 283 THR A O 1
ATOM 2248 N N . HIS A 1 284 ? 11.444 11.001 11.226 1.00 88.75 284 HIS A N 1
ATOM 2249 C CA . HIS A 1 284 ? 10.844 11.235 12.547 1.00 88.75 284 HIS A CA 1
ATOM 2250 C C . HIS A 1 284 ? 9.605 12.147 12.503 1.00 88.75 284 HIS A C 1
ATOM 2252 O O . HIS A 1 284 ? 8.568 11.865 13.107 1.00 88.75 284 HIS A O 1
ATOM 2258 N N . GLU A 1 285 ? 9.684 13.239 11.735 1.00 86.75 285 GLU A N 1
ATOM 2259 C CA . GLU A 1 285 ? 8.573 14.178 11.563 1.00 86.75 285 GLU A CA 1
ATOM 2260 C C . GLU A 1 285 ? 7.350 13.499 10.923 1.00 86.75 285 GLU A C 1
ATOM 2262 O O . GLU A 1 285 ? 6.224 13.664 11.397 1.00 86.75 285 GLU A O 1
ATOM 2267 N N . ARG A 1 286 ? 7.564 12.693 9.873 1.00 84.81 286 ARG A N 1
ATOM 2268 C CA . ARG A 1 286 ? 6.496 11.943 9.192 1.00 84.81 286 ARG A CA 1
ATOM 2269 C C . ARG A 1 286 ? 5.899 10.868 10.093 1.00 84.81 286 ARG A C 1
ATOM 2271 O O . ARG A 1 286 ? 4.682 10.727 10.130 1.00 84.81 286 ARG A O 1
ATOM 2278 N N . VAL A 1 287 ? 6.728 10.160 10.860 1.00 87.44 287 VAL A N 1
ATOM 2279 C CA . VAL A 1 287 ? 6.281 9.169 11.853 1.00 87.44 287 VAL A CA 1
ATOM 2280 C C . VAL A 1 287 ? 5.424 9.826 12.934 1.00 87.44 287 VAL A C 1
ATOM 2282 O O . VAL A 1 287 ? 4.356 9.318 13.273 1.00 87.44 287 VAL A O 1
ATOM 2285 N N . THR A 1 288 ? 5.842 10.986 13.439 1.00 88.50 288 THR A N 1
ATOM 2286 C CA . THR A 1 288 ? 5.086 11.744 14.444 1.00 88.50 288 THR A CA 1
ATOM 2287 C C . THR A 1 288 ? 3.727 12.186 13.901 1.00 88.50 288 THR A C 1
ATOM 2289 O O . THR A 1 288 ? 2.703 11.979 14.556 1.00 88.50 288 THR A O 1
ATOM 2292 N N . LYS A 1 289 ? 3.693 12.729 12.675 1.00 84.81 289 LYS A N 1
ATOM 2293 C CA . LYS A 1 289 ? 2.448 13.089 11.976 1.00 84.81 289 LYS A CA 1
ATOM 2294 C C . LYS A 1 289 ? 1.540 11.876 11.772 1.00 84.81 289 LYS A C 1
ATOM 2296 O O . LYS A 1 289 ? 0.358 11.953 12.094 1.00 84.81 289 LYS A O 1
ATOM 2301 N N . PHE A 1 290 ? 2.092 10.750 11.322 1.00 86.25 290 PHE A N 1
ATOM 2302 C CA . PHE A 1 290 ? 1.368 9.489 11.156 1.00 86.25 290 PHE A CA 1
ATOM 2303 C C . PHE A 1 290 ? 0.731 9.014 12.471 1.00 86.25 290 PHE A C 1
ATOM 2305 O O . PHE A 1 290 ? -0.472 8.767 12.513 1.00 86.25 290 PHE A O 1
ATOM 2312 N N . LYS A 1 291 ? 1.495 8.957 13.572 1.00 88.50 291 LYS A N 1
ATOM 2313 C CA . LYS A 1 291 ? 0.980 8.555 14.895 1.00 88.50 291 LYS A CA 1
ATOM 2314 C C . LYS A 1 291 ? -0.125 9.499 15.383 1.00 88.50 291 LYS A C 1
ATOM 2316 O O . LYS A 1 291 ? -1.142 9.047 15.909 1.00 88.50 291 LYS A O 1
ATOM 2321 N N . HIS A 1 292 ? 0.043 10.808 15.182 1.00 87.06 292 HIS A N 1
ATOM 2322 C CA . HIS A 1 292 ? -0.980 11.796 15.523 1.00 87.06 292 HIS A CA 1
ATOM 2323 C C . HIS A 1 292 ? -2.259 11.619 14.692 1.00 87.06 292 HIS A C 1
ATOM 2325 O O . HIS A 1 292 ? -3.364 11.696 15.234 1.00 87.06 292 HIS A O 1
ATOM 2331 N N . LEU A 1 293 ? -2.125 11.345 13.395 1.00 84.88 293 LEU A N 1
ATOM 2332 C CA . LEU A 1 293 ? -3.247 11.088 12.498 1.00 84.88 293 LEU A CA 1
ATOM 2333 C C . LEU A 1 293 ? -4.005 9.819 12.900 1.00 84.88 293 LEU A C 1
ATOM 2335 O O . LEU A 1 293 ? -5.223 9.876 13.047 1.00 84.88 293 LEU A O 1
ATOM 2339 N N . MET A 1 294 ? -3.296 8.719 13.181 1.00 87.56 294 MET A N 1
ATOM 2340 C CA . MET A 1 294 ? -3.898 7.476 13.681 1.00 87.56 294 MET A CA 1
ATOM 2341 C C . MET A 1 294 ? -4.694 7.721 14.965 1.00 87.56 294 MET A C 1
ATOM 2343 O O . MET A 1 294 ? -5.869 7.374 15.041 1.00 87.56 294 MET A O 1
ATOM 2347 N N . LYS A 1 295 ? -4.092 8.405 15.946 1.00 90.94 295 LYS A N 1
ATOM 2348 C CA . LYS A 1 295 ? -4.736 8.706 17.232 1.00 90.94 295 LYS A CA 1
ATOM 2349 C C . LYS A 1 295 ? -5.944 9.635 17.100 1.00 90.94 295 LYS A C 1
ATOM 2351 O O . LYS A 1 295 ? -6.991 9.371 17.680 1.00 90.94 295 LYS A O 1
ATOM 2356 N N . SER A 1 296 ? -5.803 10.737 16.365 1.00 87.88 296 SER A N 1
ATOM 2357 C CA . SER A 1 296 ? -6.889 11.712 16.207 1.00 87.88 296 SER A CA 1
ATOM 2358 C C . SER A 1 296 ? -8.051 11.156 15.387 1.00 87.88 296 SER A C 1
ATOM 2360 O O . SER A 1 296 ? -9.200 11.479 15.673 1.00 87.88 296 SER A O 1
ATOM 2362 N N . THR A 1 297 ? -7.768 10.296 14.408 1.00 86.44 297 THR A N 1
ATOM 2363 C CA . THR A 1 297 ? -8.796 9.610 13.622 1.00 86.44 297 THR A CA 1
ATOM 2364 C C . THR A 1 297 ? -9.497 8.540 14.447 1.00 86.44 297 THR A C 1
ATOM 2366 O O . THR A 1 297 ? -10.721 8.493 14.436 1.00 86.44 297 THR A O 1
ATOM 2369 N N . ALA A 1 298 ? -8.760 7.744 15.229 1.00 90.56 298 ALA A N 1
ATOM 2370 C CA . ALA A 1 298 ? -9.354 6.772 16.147 1.00 90.56 298 ALA A CA 1
ATOM 2371 C C . ALA A 1 298 ? -10.364 7.433 17.101 1.00 90.56 298 ALA A C 1
ATOM 2373 O O . ALA A 1 298 ? -11.477 6.939 17.238 1.00 90.56 298 ALA A O 1
ATOM 2374 N N . ALA A 1 299 ? -10.019 8.596 17.668 1.00 91.69 299 ALA A N 1
ATOM 2375 C CA . ALA A 1 299 ? -10.934 9.361 18.517 1.00 91.69 299 ALA A CA 1
ATOM 2376 C C . ALA A 1 299 ? -12.218 9.786 17.778 1.00 91.69 299 ALA A C 1
ATOM 2378 O O . ALA A 1 299 ? -13.303 9.688 18.335 1.00 91.69 299 ALA A O 1
ATOM 2379 N N . MET A 1 300 ? -12.140 10.173 16.497 1.00 89.38 300 MET A N 1
ATOM 2380 C CA . MET A 1 300 ? -13.346 10.497 15.715 1.00 89.38 300 MET A CA 1
ATOM 2381 C C . MET A 1 300 ? -14.283 9.300 15.549 1.00 89.38 300 MET A C 1
ATOM 2383 O O . MET A 1 300 ? -15.494 9.487 15.563 1.00 89.38 300 MET A O 1
ATOM 2387 N N . PHE A 1 301 ? -13.746 8.085 15.405 1.00 90.25 301 PHE A N 1
ATOM 2388 C CA . PHE A 1 301 ? -14.565 6.870 15.346 1.00 90.25 301 PHE A CA 1
ATOM 2389 C C . PHE A 1 301 ? -15.232 6.519 16.680 1.00 90.25 301 PHE A C 1
ATOM 2391 O O . PHE A 1 301 ? -16.233 5.808 16.677 1.00 90.25 301 PHE A O 1
ATOM 2398 N N . GLU A 1 302 ? -14.696 7.000 17.802 1.00 91.81 302 GLU A N 1
ATOM 2399 C CA . GLU A 1 302 ? -15.295 6.824 19.129 1.00 91.81 302 GLU A CA 1
ATOM 2400 C C . GLU A 1 302 ? -16.320 7.928 19.443 1.00 91.81 302 GLU A C 1
ATOM 2402 O O . GLU A 1 302 ? -17.361 7.647 20.039 1.00 91.81 302 GLU A O 1
ATOM 2407 N N . ASP A 1 303 ? -16.053 9.161 19.005 1.00 92.69 303 ASP A N 1
ATOM 2408 C CA . ASP A 1 303 ? -16.823 10.348 19.390 1.00 92.69 303 ASP A CA 1
ATOM 2409 C C . ASP A 1 303 ? -17.968 10.695 18.423 1.00 92.69 303 ASP A C 1
ATOM 2411 O O . ASP A 1 303 ? -18.947 11.325 18.833 1.00 92.69 303 ASP A O 1
ATOM 2415 N N . LEU A 1 304 ? -17.859 10.333 17.137 1.00 89.75 304 LEU A N 1
ATOM 2416 C CA . LEU A 1 304 ? -18.822 10.736 16.108 1.00 89.75 304 LEU A CA 1
ATOM 2417 C C . LEU A 1 304 ? -19.777 9.601 15.711 1.00 89.75 304 LEU A C 1
ATOM 2419 O O . LEU A 1 304 ? -19.370 8.441 15.607 1.00 89.75 304 LEU A O 1
ATOM 2423 N N . PRO A 1 305 ? -21.043 9.921 15.381 1.00 89.06 305 PRO A N 1
ATOM 2424 C CA . PRO A 1 305 ? -21.944 8.974 14.736 1.00 89.06 305 PRO A CA 1
ATOM 2425 C C . PRO A 1 305 ? -21.374 8.475 13.403 1.00 89.06 305 PRO A C 1
ATOM 2427 O O . PRO A 1 305 ? -20.775 9.238 12.646 1.00 89.06 305 PRO A O 1
ATOM 2430 N N . SER A 1 306 ? -21.633 7.212 13.057 1.00 85.75 306 SER A N 1
ATOM 2431 C CA . SER A 1 306 ? -21.071 6.576 11.854 1.00 85.75 306 SER A CA 1
ATOM 2432 C C . SER A 1 306 ? -21.351 7.331 10.549 1.00 85.75 306 SER A C 1
ATOM 2434 O O . SER A 1 306 ? -20.473 7.397 9.691 1.00 85.75 306 SER A O 1
ATOM 2436 N N . GLY A 1 307 ? -22.529 7.949 10.420 1.00 83.75 307 GLY A N 1
ATOM 2437 C CA . GLY A 1 307 ? -22.904 8.771 9.263 1.00 83.75 307 GLY A CA 1
ATOM 2438 C C . GLY A 1 307 ? -22.213 10.139 9.184 1.00 83.75 307 GLY A C 1
ATOM 2439 O O . GLY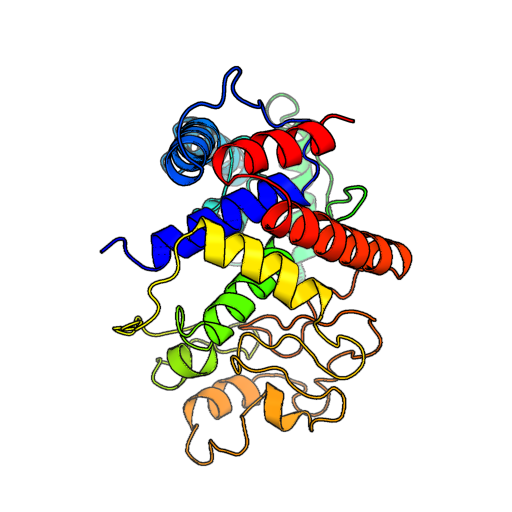 A 1 307 ? -22.314 10.806 8.162 1.00 83.75 307 GLY A O 1
ATOM 2440 N N . GLU A 1 308 ? -21.506 10.581 10.224 1.00 85.62 308 GLU A N 1
ATOM 2441 C CA . GLU A 1 308 ? -20.800 11.872 10.233 1.00 85.62 308 GLU A CA 1
ATOM 2442 C C . GLU A 1 308 ? -19.292 11.721 9.996 1.00 85.62 308 GLU A C 1
ATOM 2444 O O . GLU A 1 308 ? -18.623 12.679 9.604 1.00 85.62 308 GLU A O 1
ATOM 2449 N N . ILE A 1 309 ? -18.753 10.510 10.172 1.00 85.56 309 ILE A N 1
ATOM 2450 C CA . ILE A 1 309 ? -17.310 10.252 10.129 1.00 85.56 309 ILE A CA 1
ATOM 2451 C C . ILE A 1 309 ? -16.691 10.617 8.787 1.00 85.56 309 ILE A C 1
ATOM 2453 O O . ILE A 1 309 ? -15.710 11.352 8.761 1.00 85.56 309 ILE A O 1
ATOM 2457 N N . LEU A 1 310 ? -17.229 10.125 7.668 1.00 80.00 310 LEU A N 1
ATOM 2458 C CA . LEU A 1 310 ? -16.603 10.360 6.362 1.00 80.00 310 LEU A CA 1
ATOM 2459 C C . LEU A 1 310 ? -16.587 11.850 6.019 1.00 80.00 310 LEU A C 1
ATOM 2461 O O . LEU A 1 310 ? -15.569 12.363 5.564 1.00 80.00 310 LEU A O 1
ATOM 2465 N N . SER A 1 311 ? -17.667 12.563 6.341 1.00 79.38 311 SER A N 1
ATOM 2466 C CA . SER A 1 311 ? -17.727 14.020 6.199 1.00 79.38 311 SER A CA 1
ATOM 2467 C C . SER A 1 311 ? -16.683 14.726 7.071 1.00 79.38 311 SER A C 1
ATOM 2469 O O . SER A 1 311 ? -16.024 15.655 6.607 1.00 79.38 311 SER A O 1
ATOM 2471 N N . ALA A 1 312 ? -16.487 14.276 8.314 1.00 80.50 312 ALA A N 1
ATOM 2472 C CA . ALA A 1 312 ? -15.486 14.839 9.217 1.00 80.50 312 ALA A CA 1
ATOM 2473 C C . ALA A 1 312 ? -14.044 14.570 8.749 1.00 80.50 312 ALA A C 1
ATOM 2475 O O . ALA A 1 312 ? -13.201 15.467 8.818 1.00 80.50 312 ALA A O 1
ATOM 2476 N N . LEU A 1 313 ? -13.764 13.365 8.242 1.00 76.06 313 LEU A N 1
ATOM 2477 C CA . LEU A 1 313 ? -12.446 12.986 7.730 1.00 76.06 313 LEU A CA 1
ATOM 2478 C C . LEU A 1 313 ? -12.099 13.757 6.457 1.00 76.06 313 LEU A C 1
ATOM 2480 O O . LEU A 1 313 ? -11.039 14.376 6.378 1.00 76.06 313 LEU A O 1
ATOM 2484 N N . LEU A 1 314 ? -13.019 13.791 5.494 1.00 71.75 314 LEU A N 1
ATOM 2485 C CA . LEU A 1 314 ? -12.822 14.491 4.225 1.00 71.75 314 LEU A CA 1
ATOM 2486 C C . LEU A 1 314 ? -12.807 16.014 4.407 1.00 71.75 314 LEU A C 1
ATOM 2488 O O . LEU A 1 314 ? -12.047 16.710 3.742 1.00 71.75 314 LEU A O 1
ATOM 2492 N N . GLY A 1 315 ? -13.582 16.548 5.356 1.00 65.50 315 GLY A N 1
ATOM 2493 C CA . GLY A 1 315 ? -13.575 17.973 5.691 1.00 65.50 315 GLY A CA 1
ATOM 2494 C C . GLY A 1 315 ? -12.252 18.469 6.289 1.00 65.50 315 GLY A C 1
ATOM 2495 O O . GLY A 1 315 ? -11.971 19.667 6.218 1.00 65.50 315 GLY A O 1
ATOM 2496 N N . LYS A 1 316 ? -11.429 17.572 6.856 1.00 60.47 316 LYS A N 1
ATOM 2497 C CA . LYS A 1 316 ? -10.064 17.892 7.300 1.00 60.47 316 LYS A CA 1
ATOM 2498 C C . LYS A 1 316 ? -9.040 17.863 6.165 1.00 60.47 316 LYS A C 1
ATOM 2500 O O . LYS A 1 316 ? -8.150 18.697 6.198 1.00 60.47 316 LYS A O 1
ATOM 2505 N N . ALA A 1 317 ? -9.190 16.981 5.176 1.00 50.50 317 ALA A N 1
ATOM 2506 C CA . ALA A 1 317 ? -8.278 16.872 4.026 1.00 50.50 317 ALA A CA 1
ATOM 2507 C C . ALA A 1 317 ? -8.351 18.071 3.049 1.00 50.50 317 ALA A C 1
ATOM 2509 O O . ALA A 1 31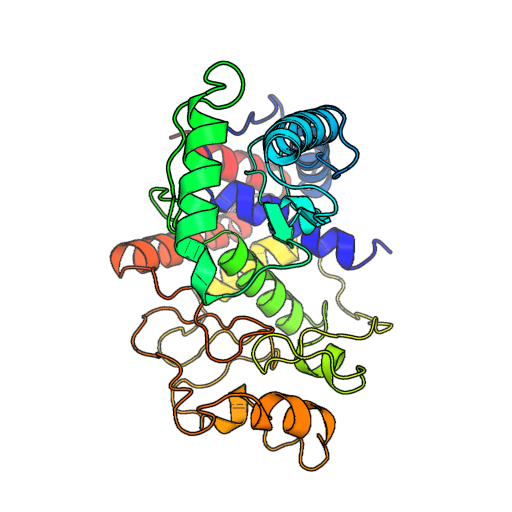7 ? -7.544 18.193 2.137 1.00 50.50 317 ALA A O 1
ATOM 2510 N N . ILE A 1 318 ? -9.338 18.962 3.213 1.00 38.38 318 ILE A N 1
ATOM 2511 C CA . ILE A 1 318 ? -9.532 20.160 2.371 1.00 38.38 318 ILE A CA 1
ATOM 2512 C C . ILE A 1 318 ? -8.875 21.420 2.993 1.00 38.38 318 ILE A C 1
ATOM 2514 O O . ILE A 1 318 ? -8.908 22.493 2.388 1.00 38.38 318 ILE A O 1
ATOM 2518 N N . ARG A 1 319 ? -8.287 21.339 4.197 1.00 34.66 319 ARG A N 1
ATOM 2519 C CA . ARG A 1 319 ? -7.689 22.488 4.910 1.00 34.66 319 ARG A CA 1
ATOM 2520 C C . ARG A 1 319 ? -6.200 22.319 5.159 1.00 34.66 319 ARG A C 1
ATOM 2522 O O . ARG A 1 319 ? -5.496 23.338 4.983 1.00 34.66 319 ARG A O 1
#

Sequence (319 aa):
MVAPTIYISLLCGVAVLVLCDSAELYVPQGLAGDFDSQLQHILEEQLILSPQDPVITRALADVRATLDQRWTGYELIVYGSLGAGLGTRGSDLDLAVRLPTFNASDGLYVLTELMKLIKNQPELYARPRIHDVTGHGPVFLPGYGLYMLIIFYLQQKNLVPSGYMIQVNSTAHCIEGWNVDFNELPYNTTNTESLHQLLGGFFKYYSEFNFEEYLVTPFTGRPTPRNASTDIFMCPKECTSYNNTKNCTMQHPNVDTCIYNFDSEISIQDIFRRDENVAIWMTHERVTKFKHLMKSTAAMFEDLPSGEILSALLGKAIR

Organism: Mythimna separata (NCBI:txid271217)

Solvent-accessible surface area (backbone atoms only — not comparable to full-atom values): 18722 Å² total; per-residue (Å²): 134,82,59,65,70,55,56,50,50,50,51,48,48,50,50,45,63,64,68,60,55,54,78,80,64,84,73,73,88,76,79,57,67,49,45,68,55,37,46,52,52,51,40,70,77,41,56,66,38,56,74,81,30,70,69,50,44,47,54,52,49,55,51,46,62,53,45,58,74,80,51,76,81,57,47,80,42,69,36,63,46,36,53,70,70,65,18,36,80,84,51,74,88,42,73,48,76,48,54,85,81,70,51,83,90,42,50,68,58,54,54,52,52,50,51,50,56,46,66,74,36,61,91,81,40,78,80,87,68,92,69,84,87,68,85,85,64,100,59,66,64,45,70,67,40,52,48,43,51,51,53,30,50,34,23,74,54,47,61,44,80,25,42,48,70,34,33,74,82,29,72,73,42,61,58,94,30,25,52,71,42,60,46,92,68,96,77,84,56,86,65,81,74,51,71,69,53,52,53,33,47,46,26,39,49,60,45,68,53,59,43,86,54,28,29,47,32,30,27,78,31,48,78,39,53,70,87,55,62,69,53,57,65,78,52,44,87,92,50,90,77,62,65,60,58,55,65,19,42,74,62,32,98,47,72,92,64,66,67,57,78,72,88,41,71,50,45,33,36,37,61,50,54,56,56,40,48,55,31,66,85,54,46,71,70,36,50,52,50,48,43,50,48,24,41,56,50,22,48,44,58,74,75,42,58,63,58,49,40,64,60,56,51,55,62,54,49,76,112

Foldseek 3Di:
DPALLVLLLLLLQVCCLLVVLPLPQDQDPDQDDFLVSSSVVSCVQWQDDACPRPVNVVLVVVVVVLCVVPADPKDKDWDDCNNSSNDTPPDDTDIDIGGPPDDPVCVVVVVVVSVVSLVVCCVSDPPDDPDPPDDDDPFDLPSVLVSLLLLLLCLVQQSDPALQVQPQPFQADADLLWRPTGDDDPRDGPHDDDSLRSNLVSLVCLLPDDLVQWARHSNHSDTDGPPDDPCCLQPNPVCPPRPRSVVSNVPNPCVVPLPQPSVDSYFGADNTNSSDGSCPPQDPVSVVVSSVSSVVLSVCSVPDHRSCSVVVSNVVSND

Nearest PDB structures (foldseek):
  5wu2-assembly2_B  TM=7.042E-01  e=1.107E-07  Homo sapiens
  5wu1-assembly1_A  TM=7.264E-01  e=2.276E-07  Homo sapiens
  5wu4-assembly2_B  TM=7.373E-01  e=3.037E-07  Homo sapiens
  5wu3-assembly2_B  TM=6.993E-01  e=1.278E-07  Homo sapiens
  5wu6-assembly1_A  TM=7.154E-01  e=4.251E-07  Homo sapiens

pLDDT: mean 75.7, std 16.79, range [30.45, 97.0]

Radius of gyration: 21.23 Å; Cα contacts (8 Å, |Δi|>4): 386; chains: 1; bounding box: 52×51×53 Å

Mean predicted aligned error: 10.11 Å